Protein AF-A0A8I5TUM1-F1 (afdb_monomer_lite)

Secondary structure (DSSP, 8-state):
-EEEEE-TTS-EEEEE--TT-BHHHHHHHHHHHH---GGG---EETTEEPPTTSBGGGG-SSBTTTBSS-TTTSS-SPPEE-TTS-EE-TT--EE---TTHHHHHHHHHHTT--EEEEE--S-HHHHHHHHHHTT-GGGEEEEEESSS-HHHHHHHHHHHH---GGG-EEEES-HHHHHHHHTTT-EEEE-SS---HHHHHHHHHHHHHHHT--

Structure (mmCIF, N/CA/C/O backbone):
data_AF-A0A8I5TUM1-F1
#
_entry.id   AF-A0A8I5TUM1-F1
#
loop_
_atom_site.group_PDB
_atom_site.id
_atom_site.type_symbol
_atom_site.label_atom_id
_atom_site.label_alt_id
_atom_site.label_comp_id
_atom_site.label_asym_id
_atom_site.label_entity_id
_atom_site.label_seq_id
_atom_site.pdbx_PDB_ins_code
_atom_site.Cartn_x
_atom_site.Cartn_y
_atom_site.Cartn_z
_atom_site.occupancy
_atom_site.B_iso_or_equiv
_atom_site.auth_seq_id
_atom_site.auth_comp_id
_atom_site.auth_asym_id
_atom_site.auth_atom_id
_atom_site.pdbx_PDB_model_num
ATOM 1 N N . MET A 1 1 ? 19.422 -0.655 0.098 1.00 63.47 1 MET A N 1
ATOM 2 C CA . MET A 1 1 ? 18.724 -1.416 -0.960 1.00 63.47 1 MET A CA 1
ATOM 3 C C . MET A 1 1 ? 19.260 -0.985 -2.310 1.00 63.47 1 MET A C 1
ATOM 5 O O . MET A 1 1 ? 19.381 0.206 -2.560 1.00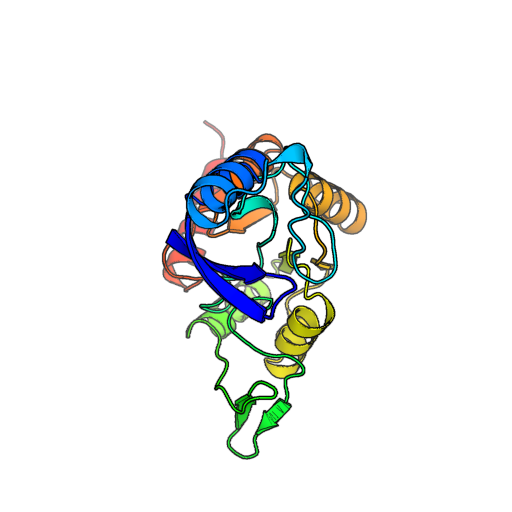 63.47 1 MET A O 1
ATOM 9 N N . LEU A 1 2 ? 19.562 -1.940 -3.186 1.00 68.19 2 LEU A N 1
ATOM 10 C CA . LEU A 1 2 ? 20.055 -1.642 -4.529 1.00 68.19 2 LEU A CA 1
ATOM 11 C C . LEU A 1 2 ? 18.889 -1.304 -5.463 1.00 68.19 2 LEU A C 1
ATOM 13 O O . LEU A 1 2 ? 17.929 -2.068 -5.558 1.00 68.19 2 LEU A O 1
ATOM 17 N N . ILE A 1 3 ? 18.987 -0.173 -6.158 1.00 79.62 3 ILE A N 1
ATOM 18 C CA . ILE A 1 3 ? 18.082 0.205 -7.248 1.00 79.62 3 ILE A CA 1
ATOM 19 C C . ILE A 1 3 ? 18.859 0.430 -8.537 1.00 79.62 3 ILE A C 1
ATOM 21 O O . ILE A 1 3 ? 20.035 0.796 -8.515 1.00 79.62 3 ILE A O 1
ATOM 25 N N . LYS A 1 4 ? 18.172 0.256 -9.666 1.00 85.50 4 LYS A N 1
ATOM 26 C CA . LYS A 1 4 ? 18.703 0.573 -10.990 1.00 85.50 4 LYS A CA 1
ATOM 27 C C . LYS A 1 4 ? 18.232 1.947 -11.442 1.00 85.50 4 LYS A C 1
ATOM 29 O O . LYS A 1 4 ? 17.036 2.231 -11.431 1.00 85.50 4 LYS A O 1
ATOM 34 N N . VAL A 1 5 ? 19.168 2.770 -11.897 1.00 90.12 5 VAL A N 1
ATOM 35 C CA . VAL A 1 5 ? 18.900 4.042 -12.569 1.00 90.12 5 VAL A CA 1
ATOM 36 C C . VAL A 1 5 ? 19.315 3.897 -14.026 1.00 90.12 5 VAL A C 1
ATOM 38 O O . VAL A 1 5 ? 20.444 3.510 -14.321 1.00 90.12 5 VAL A O 1
ATOM 41 N N . LYS A 1 6 ? 18.395 4.194 -14.945 1.00 90.25 6 LYS A N 1
ATOM 42 C CA . LYS A 1 6 ? 18.666 4.194 -16.384 1.00 90.25 6 LYS A CA 1
ATOM 43 C C . LYS A 1 6 ? 18.898 5.620 -16.863 1.00 90.25 6 LYS A C 1
ATOM 45 O O . LYS A 1 6 ? 18.042 6.484 -16.681 1.00 90.25 6 LYS A O 1
ATOM 50 N N . THR A 1 7 ? 20.046 5.865 -17.479 1.00 90.50 7 THR A N 1
ATOM 51 C CA . THR A 1 7 ? 20.391 7.173 -18.041 1.00 90.50 7 THR A CA 1
ATOM 52 C C . THR A 1 7 ? 19.711 7.386 -19.397 1.00 90.50 7 THR A C 1
ATOM 54 O O . THR A 1 7 ? 19.223 6.447 -20.033 1.00 90.50 7 THR A O 1
ATOM 57 N N . LEU A 1 8 ? 19.724 8.629 -19.894 1.00 87.56 8 LEU A N 1
ATOM 58 C CA . LEU A 1 8 ? 19.188 8.967 -21.221 1.00 87.56 8 LEU A CA 1
ATOM 59 C C . LEU A 1 8 ? 19.945 8.288 -22.374 1.00 87.56 8 LEU A C 1
ATOM 61 O O . LEU A 1 8 ? 19.382 8.112 -23.450 1.00 87.56 8 LEU A O 1
ATOM 65 N N . THR A 1 9 ? 21.196 7.874 -22.154 1.00 89.50 9 THR A N 1
ATOM 66 C CA . THR A 1 9 ? 21.986 7.109 -23.133 1.00 89.50 9 THR A CA 1
ATOM 67 C C . THR A 1 9 ? 21.656 5.615 -23.117 1.00 89.50 9 THR A C 1
ATOM 69 O O . THR A 1 9 ? 22.194 4.857 -23.919 1.00 89.50 9 THR A O 1
ATOM 72 N N . GLY A 1 10 ? 20.767 5.178 -22.219 1.00 87.81 10 GLY A N 1
ATOM 73 C CA . GLY A 1 10 ? 20.349 3.786 -22.076 1.00 87.81 10 GLY A CA 1
ATOM 74 C C . GLY A 1 10 ? 21.238 2.943 -21.160 1.00 87.81 10 GLY A C 1
ATOM 75 O O . GLY A 1 10 ? 20.939 1.763 -20.986 1.00 87.81 10 GLY A O 1
ATOM 76 N N . LYS A 1 11 ? 22.280 3.525 -20.552 1.00 92.31 11 LYS A N 1
ATOM 77 C CA . LYS A 1 11 ? 23.137 2.858 -19.560 1.00 92.31 11 LYS A CA 1
ATOM 78 C C . LYS A 1 11 ? 22.353 2.626 -18.264 1.00 92.31 11 LYS A C 1
ATOM 80 O O . LYS A 1 11 ? 21.687 3.538 -17.781 1.00 92.31 11 LYS A O 1
ATOM 85 N N . GLU A 1 12 ? 22.453 1.429 -17.693 1.00 92.06 12 GLU A N 1
ATOM 86 C CA . GLU A 1 12 ? 21.941 1.129 -16.351 1.00 92.06 12 GLU A CA 1
ATOM 87 C C . GLU A 1 12 ? 23.078 1.213 -15.331 1.00 92.06 12 GLU A C 1
ATOM 89 O O . GLU A 1 12 ? 24.150 0.643 -15.539 1.00 92.06 12 GLU A O 1
ATOM 94 N N . ILE A 1 13 ? 22.836 1.909 -14.222 1.00 93.38 13 ILE A N 1
ATOM 95 C CA . ILE A 1 13 ? 23.719 1.927 -13.056 1.00 93.38 13 ILE A CA 1
ATOM 96 C C . ILE A 1 13 ? 22.967 1.429 -11.833 1.00 93.38 13 ILE A C 1
ATOM 98 O O . ILE A 1 13 ? 21.786 1.721 -11.654 1.00 93.38 13 ILE A O 1
ATOM 102 N N . GLU A 1 14 ? 23.662 0.701 -10.971 1.00 91.69 14 GLU A N 1
ATOM 103 C CA . GLU A 1 14 ? 23.126 0.296 -9.675 1.00 91.69 14 GLU A CA 1
ATOM 104 C C . GLU A 1 14 ? 23.595 1.264 -8.600 1.00 91.69 14 GLU A C 1
ATOM 106 O O . GLU A 1 14 ? 24.789 1.545 -8.505 1.00 91.69 14 GLU A O 1
ATOM 111 N N . ILE A 1 15 ? 22.679 1.764 -7.780 1.00 90.81 15 ILE A N 1
ATOM 112 C CA . ILE A 1 15 ? 22.995 2.575 -6.603 1.00 90.81 15 ILE A CA 1
ATOM 113 C C . ILE A 1 15 ? 22.363 1.925 -5.380 1.00 90.81 15 ILE A C 1
ATOM 115 O O . ILE A 1 15 ? 21.217 1.481 -5.418 1.00 90.81 15 ILE A O 1
ATOM 119 N N . ASP A 1 16 ? 23.129 1.840 -4.301 1.00 82.94 16 ASP A N 1
ATOM 120 C CA . ASP A 1 16 ? 22.589 1.441 -3.008 1.00 82.94 16 ASP A CA 1
ATOM 121 C C . ASP A 1 16 ? 21.977 2.673 -2.352 1.00 82.94 16 ASP A C 1
ATOM 123 O O . ASP A 1 16 ? 22.623 3.712 -2.323 1.00 82.94 16 ASP A O 1
ATOM 127 N N . ILE A 1 17 ? 20.743 2.588 -1.876 1.00 82.88 17 ILE A N 1
ATOM 128 C CA . ILE A 1 17 ? 20.018 3.684 -1.228 1.00 82.88 17 ILE A CA 1
ATOM 129 C C . ILE A 1 17 ? 19.303 3.177 0.017 1.00 82.88 17 ILE A C 1
ATOM 131 O O . ILE A 1 17 ? 18.946 2.002 0.105 1.00 82.88 17 ILE A O 1
ATOM 135 N N . GLU A 1 18 ? 19.012 4.056 0.962 1.00 75.12 18 GLU A N 1
ATOM 136 C CA . GLU A 1 18 ? 18.057 3.749 2.026 1.00 75.12 18 GLU A CA 1
ATOM 137 C C . GLU A 1 18 ? 16.645 4.224 1.640 1.00 75.12 18 GLU A C 1
ATOM 139 O O . GLU A 1 18 ? 16.507 5.251 0.977 1.00 75.12 18 GLU A O 1
ATOM 144 N N . PRO A 1 19 ? 15.562 3.542 2.058 1.00 66.69 19 PRO A N 1
ATOM 145 C CA . PRO A 1 19 ? 14.192 4.035 1.850 1.00 66.69 19 PRO A CA 1
ATOM 146 C C . PRO A 1 19 ? 13.961 5.454 2.413 1.00 66.69 19 PRO A C 1
ATOM 148 O O . PRO A 1 19 ? 13.140 6.228 1.907 1.00 66.69 19 PRO A O 1
ATOM 151 N N . THR A 1 20 ? 14.719 5.811 3.449 1.00 72.31 20 THR A N 1
ATOM 152 C CA . THR A 1 20 ? 14.753 7.124 4.101 1.00 72.31 20 THR A CA 1
ATOM 153 C C . THR A 1 20 ? 15.596 8.163 3.368 1.00 72.31 20 THR A C 1
ATOM 155 O O . THR A 1 20 ? 15.467 9.347 3.685 1.00 72.31 20 THR A O 1
ATOM 158 N N . ASP A 1 21 ? 16.418 7.772 2.387 1.00 83.25 21 ASP A N 1
ATOM 159 C CA . ASP A 1 21 ? 17.210 8.719 1.604 1.00 83.25 21 ASP A CA 1
ATOM 160 C C . ASP A 1 21 ? 16.276 9.651 0.834 1.00 83.25 21 ASP A C 1
ATOM 162 O O . ASP A 1 21 ? 15.370 9.209 0.119 1.00 83.25 21 ASP A O 1
ATOM 166 N N . LYS A 1 22 ? 16.511 10.958 0.972 1.00 89.00 22 LYS A N 1
ATOM 167 C CA . LYS A 1 22 ? 15.886 11.975 0.125 1.00 89.00 22 LYS A CA 1
ATOM 168 C C . LYS A 1 22 ? 16.304 11.787 -1.328 1.00 89.00 22 LYS A C 1
ATOM 170 O O . LYS A 1 22 ? 17.402 11.319 -1.607 1.00 89.00 22 LYS A O 1
ATOM 175 N N . VAL A 1 23 ? 15.472 12.225 -2.263 1.00 90.88 23 VAL A N 1
ATOM 176 C CA . VAL A 1 23 ? 15.808 12.213 -3.692 1.00 90.88 23 VAL A CA 1
ATOM 177 C C . VAL A 1 23 ? 17.063 13.041 -3.967 1.00 90.88 23 VAL A C 1
ATOM 179 O O . VAL A 1 23 ? 17.867 12.638 -4.800 1.00 90.88 23 VAL A O 1
ATOM 182 N N . GLU A 1 24 ? 17.295 14.120 -3.216 1.00 94.56 24 GLU A N 1
ATOM 183 C CA . GLU A 1 24 ? 18.569 14.851 -3.231 1.00 94.56 24 GLU A CA 1
ATOM 184 C C . GLU A 1 24 ? 19.773 13.934 -2.943 1.00 94.56 24 GLU A C 1
ATOM 186 O O . GLU A 1 24 ? 20.718 13.884 -3.725 1.00 94.56 24 GLU A O 1
ATOM 191 N N . ARG A 1 25 ? 19.687 13.101 -1.899 1.00 91.81 25 ARG A N 1
ATOM 192 C CA . ARG A 1 25 ? 20.722 12.117 -1.550 1.00 91.81 25 ARG A CA 1
ATOM 193 C C . ARG A 1 25 ? 20.885 11.034 -2.620 1.00 91.81 25 ARG A C 1
ATOM 195 O O . ARG A 1 25 ? 21.994 10.578 -2.882 1.00 91.81 25 ARG A O 1
ATOM 202 N N . ILE A 1 26 ? 19.794 10.625 -3.269 1.00 92.50 26 ILE A N 1
ATOM 203 C CA . ILE A 1 26 ? 19.846 9.689 -4.404 1.00 92.50 26 ILE A CA 1
ATOM 204 C C . ILE A 1 26 ? 20.598 10.327 -5.579 1.00 92.50 26 ILE A C 1
ATOM 206 O O . ILE A 1 26 ? 21.417 9.659 -6.206 1.00 92.50 26 ILE A O 1
ATOM 210 N N . LYS A 1 27 ? 20.369 11.617 -5.858 1.00 95.62 27 LYS A N 1
ATOM 211 C CA . LYS A 1 27 ? 21.092 12.356 -6.899 1.00 95.62 27 LYS A CA 1
ATOM 212 C C . LYS A 1 27 ? 22.588 12.456 -6.599 1.00 95.62 27 LYS A C 1
ATOM 214 O O . LYS A 1 27 ? 23.384 12.246 -7.506 1.00 95.62 27 LYS A O 1
ATOM 219 N N . GLU A 1 28 ? 22.989 12.693 -5.353 1.00 95.69 28 GLU A N 1
ATOM 220 C CA . GLU A 1 28 ? 24.411 12.655 -4.955 1.00 95.69 28 GLU A CA 1
ATOM 221 C C . GLU A 1 28 ? 25.052 11.293 -5.278 1.00 95.69 28 GLU A C 1
ATOM 223 O O . GLU A 1 28 ? 26.105 11.223 -5.904 1.00 95.69 28 GLU A O 1
ATOM 228 N N . ARG A 1 29 ? 24.372 10.181 -4.969 1.00 93.19 29 ARG A N 1
ATOM 229 C CA . ARG A 1 29 ? 24.871 8.833 -5.307 1.00 93.19 29 ARG A CA 1
ATOM 230 C C . ARG A 1 29 ? 24.940 8.574 -6.817 1.00 93.19 29 ARG A C 1
ATOM 232 O O . ARG A 1 29 ? 25.763 7.784 -7.276 1.00 93.19 29 ARG A O 1
ATOM 239 N N . VAL A 1 30 ? 24.065 9.202 -7.602 1.00 93.94 30 VAL A N 1
ATOM 240 C CA . VAL A 1 30 ? 24.138 9.164 -9.072 1.00 93.94 30 VAL A CA 1
ATOM 241 C C . VAL A 1 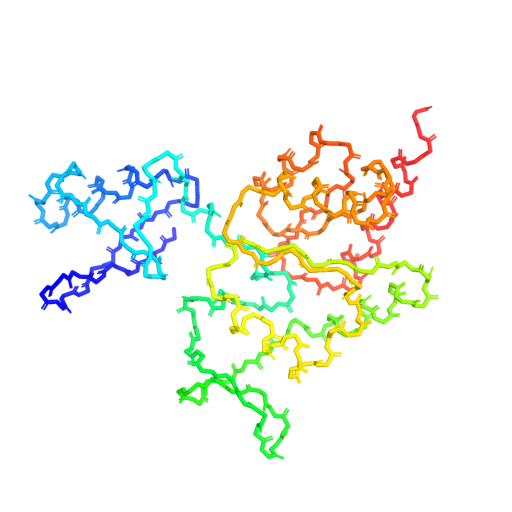30 ? 25.306 10.015 -9.581 1.00 93.94 30 VAL A C 1
ATOM 243 O O . VAL A 1 30 ? 25.987 9.591 -10.514 1.00 93.94 30 VAL A O 1
ATOM 246 N N . GLU A 1 31 ? 25.586 11.166 -8.962 1.00 95.88 31 GLU A N 1
ATOM 247 C CA . GLU A 1 31 ? 26.745 12.010 -9.288 1.00 95.88 31 GLU A CA 1
ATOM 248 C C . GLU A 1 31 ? 28.053 11.241 -9.093 1.00 95.88 31 GLU A C 1
ATOM 250 O O . GLU A 1 31 ? 28.890 11.241 -9.991 1.00 95.88 31 GLU A O 1
ATOM 255 N N . GLU A 1 32 ? 28.203 10.507 -7.988 1.00 93.62 32 GLU A N 1
ATOM 256 C CA . GLU A 1 32 ? 29.388 9.676 -7.727 1.00 93.62 32 GLU A CA 1
ATOM 257 C C . GLU A 1 32 ? 29.677 8.663 -8.853 1.00 93.62 32 GLU A C 1
ATOM 259 O O . GLU A 1 32 ? 30.827 8.273 -9.058 1.00 93.62 32 GLU A O 1
ATOM 264 N N . LYS A 1 33 ? 28.648 8.236 -9.599 1.00 92.44 33 LYS A N 1
ATOM 265 C CA . LYS A 1 33 ? 28.774 7.248 -10.684 1.00 92.44 33 LYS A CA 1
ATOM 266 C C . LYS A 1 33 ? 28.847 7.850 -12.083 1.00 92.44 33 LYS A C 1
ATOM 268 O O . LYS A 1 33 ? 29.523 7.285 -12.941 1.00 92.44 33 LYS A O 1
ATOM 273 N N . GLU A 1 34 ? 28.142 8.951 -12.327 1.00 94.38 34 GLU A N 1
ATOM 274 C CA . GLU A 1 34 ? 27.990 9.541 -13.665 1.00 94.38 34 GLU A CA 1
ATOM 275 C C . GLU A 1 34 ? 28.678 10.905 -13.819 1.00 94.38 34 GLU A C 1
ATOM 277 O O . GLU A 1 34 ? 28.829 11.383 -14.940 1.00 94.38 34 GLU A O 1
ATOM 282 N N . GLY A 1 35 ? 29.101 11.541 -12.723 1.00 93.06 35 GLY A N 1
ATOM 283 C CA . GLY A 1 35 ? 29.763 12.849 -12.718 1.00 93.06 35 GLY A CA 1
ATOM 284 C C . GLY A 1 35 ? 28.847 14.037 -13.035 1.00 93.06 35 GLY A C 1
ATOM 285 O O . GLY A 1 35 ? 29.338 15.118 -13.351 1.00 93.06 35 GLY A O 1
ATOM 286 N N . ILE A 1 36 ? 27.523 13.848 -12.996 1.00 93.94 36 ILE A N 1
ATOM 287 C CA . ILE A 1 36 ? 26.537 14.900 -13.280 1.00 93.94 36 ILE A CA 1
ATOM 288 C C . ILE A 1 36 ? 26.105 15.548 -11.956 1.00 93.94 36 ILE A C 1
ATOM 290 O O . ILE A 1 36 ? 25.552 14.832 -11.123 1.00 93.94 36 ILE A O 1
ATOM 294 N N . PRO A 1 37 ? 26.256 16.870 -11.760 1.00 95.81 37 PRO A N 1
ATOM 295 C CA . PRO A 1 37 ? 25.855 17.534 -10.517 1.00 95.81 37 PRO A CA 1
ATOM 296 C C . PRO A 1 37 ? 24.361 17.345 -10.178 1.00 95.81 37 PRO A C 1
ATOM 298 O O . PRO A 1 37 ? 23.530 17.448 -11.089 1.00 95.81 37 PRO A O 1
ATOM 301 N N . PRO A 1 38 ? 23.961 17.144 -8.904 1.00 95.06 38 PRO A N 1
ATOM 302 C CA . PRO A 1 38 ? 22.579 16.870 -8.492 1.00 95.06 38 PRO A CA 1
ATOM 303 C C . PRO A 1 38 ? 21.544 17.875 -9.007 1.00 95.06 38 PRO A C 1
ATOM 305 O O . PRO A 1 38 ? 20.423 17.504 -9.363 1.00 95.06 38 PRO A O 1
ATOM 308 N N . GLN A 1 39 ? 21.923 19.150 -9.107 1.00 94.12 39 GLN A N 1
ATOM 309 C CA . GLN A 1 39 ? 21.050 20.224 -9.590 1.00 94.12 39 GLN A CA 1
ATOM 310 C C . GLN A 1 39 ? 20.778 20.124 -11.100 1.00 94.12 39 GLN A C 1
ATOM 312 O O . GLN A 1 39 ? 19.766 20.631 -11.578 1.00 94.12 39 GLN A O 1
ATOM 317 N N . GLN A 1 40 ? 21.660 19.459 -11.850 1.00 94.06 40 GLN A N 1
ATOM 318 C CA . GLN A 1 40 ? 21.505 19.186 -13.283 1.00 94.06 40 GLN A CA 1
ATOM 319 C C . GLN A 1 40 ? 20.803 17.848 -13.549 1.00 94.06 40 GLN A C 1
ATOM 321 O O . GLN A 1 40 ? 20.397 17.569 -14.678 1.00 94.06 40 GLN A O 1
ATOM 326 N N . GLN A 1 41 ? 20.635 17.012 -12.523 1.00 93.94 41 GLN A N 1
ATOM 327 C CA . GLN A 1 41 ? 19.968 15.726 -12.653 1.00 93.94 41 GLN A CA 1
ATOM 328 C C . GLN A 1 41 ? 18.447 15.860 -12.577 1.00 93.94 41 GLN A C 1
ATOM 330 O O . GLN A 1 41 ? 17.879 16.509 -11.692 1.00 93.94 41 GLN A O 1
ATOM 335 N N . ARG A 1 42 ? 17.766 15.124 -13.458 1.00 92.94 42 ARG A N 1
ATOM 336 C CA . ARG A 1 42 ? 16.314 14.951 -13.432 1.00 92.94 42 ARG A CA 1
ATOM 337 C C . ARG A 1 42 ? 15.977 13.478 -13.252 1.00 92.94 42 ARG A C 1
ATOM 339 O O . ARG A 1 42 ? 15.845 12.748 -14.229 1.00 92.94 42 ARG A O 1
ATOM 346 N N . LEU A 1 43 ? 15.828 13.047 -12.000 1.00 91.50 43 LEU A N 1
ATOM 347 C CA . LEU A 1 43 ? 15.339 11.702 -11.712 1.00 91.50 43 LEU A CA 1
ATOM 348 C C . LEU A 1 43 ? 13.848 11.632 -12.044 1.00 91.50 43 LEU A C 1
ATOM 350 O O . LEU A 1 43 ? 13.051 12.441 -11.561 1.00 91.50 43 LEU A O 1
ATOM 354 N N . ILE A 1 44 ? 13.491 10.693 -12.915 1.00 85.19 44 ILE A N 1
ATOM 355 C CA . ILE A 1 44 ? 12.118 10.449 -13.347 1.00 85.19 44 ILE A CA 1
ATOM 356 C C . ILE A 1 44 ? 11.723 9.071 -12.845 1.00 85.19 44 ILE A C 1
ATOM 358 O O . ILE A 1 44 ? 12.397 8.083 -13.126 1.00 85.19 44 ILE A O 1
ATOM 362 N N . TYR A 1 45 ? 10.605 9.020 -12.136 1.00 78.88 45 TYR A N 1
ATOM 363 C CA . TYR A 1 45 ? 9.997 7.791 -11.666 1.00 78.88 45 TYR A CA 1
ATOM 364 C C . TYR A 1 45 ? 8.552 7.741 -12.147 1.00 78.88 45 TYR A C 1
ATOM 366 O O . TYR A 1 45 ? 7.795 8.696 -11.948 1.00 78.88 45 TYR A O 1
ATOM 374 N N . SER A 1 46 ? 8.200 6.665 -12.855 1.00 69.69 46 SER A N 1
ATOM 375 C CA . SER A 1 46 ? 6.877 6.464 -13.467 1.00 69.69 46 SER A CA 1
ATOM 376 C C . SER A 1 46 ? 6.371 7.689 -14.235 1.00 69.69 46 SER A C 1
ATOM 378 O O . SER A 1 46 ? 5.280 8.211 -14.005 1.00 69.69 46 SER A O 1
ATOM 380 N N . GLY A 1 47 ? 7.232 8.217 -15.109 1.00 70.62 47 GLY A N 1
ATOM 381 C CA . GLY A 1 47 ? 6.917 9.357 -15.973 1.00 70.62 47 GLY A CA 1
ATOM 382 C C . GLY A 1 47 ? 6.840 10.719 -15.272 1.00 70.62 47 GLY A C 1
ATOM 383 O O . GLY A 1 47 ? 6.594 11.721 -15.940 1.00 70.62 47 GLY A O 1
ATOM 384 N N . LYS A 1 48 ? 7.077 10.804 -13.955 1.00 72.25 48 LYS A N 1
ATOM 385 C CA . LYS A 1 48 ? 7.088 12.069 -13.204 1.00 72.25 48 LYS A CA 1
ATOM 386 C C . LYS A 1 48 ? 8.464 12.366 -12.631 1.00 72.25 48 LYS A C 1
ATOM 388 O O . LYS A 1 48 ? 9.147 11.484 -12.120 1.00 72.25 48 LYS A O 1
ATOM 393 N N . GLN A 1 49 ? 8.855 13.637 -12.685 1.00 84.75 49 GLN A N 1
ATOM 394 C CA . GLN A 1 49 ? 10.058 14.094 -12.002 1.00 84.75 49 GLN A CA 1
ATOM 395 C C . GLN A 1 49 ? 9.891 13.917 -10.490 1.00 84.75 49 GLN A C 1
ATOM 397 O O . GLN A 1 49 ? 8.884 14.326 -9.907 1.00 84.75 49 GLN A O 1
ATOM 402 N N . MET A 1 50 ? 10.899 13.317 -9.872 1.00 85.38 50 MET A N 1
ATOM 403 C CA . MET A 1 50 ? 10.975 13.128 -8.433 1.00 85.38 50 MET A CA 1
ATOM 404 C C . MET A 1 50 ? 11.296 14.459 -7.732 1.00 85.38 50 MET A C 1
ATOM 406 O O . MET A 1 50 ? 12.057 15.272 -8.255 1.00 85.38 50 MET A O 1
ATOM 410 N N . ASN A 1 51 ? 10.695 14.694 -6.563 1.00 85.31 51 ASN A N 1
ATOM 411 C CA . ASN A 1 51 ? 10.931 15.889 -5.742 1.00 85.31 51 ASN A CA 1
ATOM 412 C C . ASN A 1 51 ? 12.075 15.631 -4.751 1.00 85.31 51 ASN A C 1
ATOM 414 O O . ASN A 1 51 ? 12.022 14.634 -4.033 1.00 85.31 51 ASN A O 1
ATOM 418 N N . ASP A 1 52 ? 13.038 16.551 -4.697 1.00 89.56 52 ASP A N 1
ATOM 419 C CA . ASP A 1 52 ? 14.270 16.478 -3.899 1.00 89.56 52 ASP A CA 1
ATOM 420 C C . ASP A 1 52 ? 14.027 16.348 -2.385 1.00 89.56 52 ASP A C 1
ATOM 422 O O . ASP A 1 52 ? 14.803 15.692 -1.693 1.00 89.56 52 ASP A O 1
ATOM 426 N N . GLU A 1 53 ? 12.910 16.874 -1.877 1.00 85.50 53 GLU A N 1
ATOM 427 C CA . GLU A 1 53 ? 12.530 16.798 -0.461 1.00 85.50 53 GLU A CA 1
ATOM 428 C C . GLU A 1 53 ? 11.844 15.478 -0.079 1.00 85.50 53 GLU A C 1
ATOM 430 O O . GLU A 1 53 ? 11.761 15.144 1.108 1.00 85.50 53 GLU A O 1
ATOM 435 N N . LYS A 1 54 ? 11.342 14.726 -1.067 1.00 77.44 54 LYS A N 1
ATOM 436 C CA . LYS A 1 54 ? 10.728 13.409 -0.850 1.00 77.44 54 LYS A CA 1
ATOM 437 C C . LYS A 1 54 ? 11.807 12.349 -0.679 1.00 77.44 54 LYS A C 1
ATOM 439 O O . LYS A 1 54 ? 12.900 12.487 -1.211 1.00 77.44 54 LYS A O 1
ATOM 444 N N . THR A 1 55 ? 11.501 11.274 0.033 1.00 78.25 55 THR A N 1
ATOM 445 C CA . THR A 1 55 ? 12.394 10.119 0.180 1.00 78.25 55 THR A CA 1
ATOM 446 C C . THR A 1 55 ? 12.107 9.037 -0.854 1.00 78.25 55 THR A C 1
ATOM 448 O O . THR A 1 55 ? 11.072 9.059 -1.518 1.00 78.25 55 THR A O 1
ATOM 451 N N . ALA A 1 56 ? 12.997 8.058 -0.999 1.00 71.06 56 ALA A N 1
ATOM 452 C CA . ALA A 1 56 ? 12.753 6.888 -1.844 1.00 71.06 56 ALA A CA 1
ATOM 453 C C . ALA A 1 56 ? 11.445 6.159 -1.471 1.00 71.06 56 ALA A C 1
ATOM 455 O O . ALA A 1 56 ? 10.668 5.779 -2.347 1.00 71.06 56 ALA A O 1
ATOM 456 N N . ALA A 1 57 ? 11.163 6.042 -0.170 1.00 63.03 57 ALA A N 1
ATOM 457 C CA . ALA A 1 57 ? 9.928 5.462 0.361 1.00 63.03 57 ALA A CA 1
ATOM 458 C C . ALA A 1 57 ? 8.668 6.284 0.040 1.00 63.03 57 ALA A C 1
ATOM 460 O O . ALA A 1 57 ? 7.560 5.751 0.014 1.00 63.03 57 ALA A O 1
ATOM 461 N N . ASP A 1 58 ? 8.799 7.583 -0.261 1.00 64.38 58 ASP A N 1
ATOM 462 C CA . ASP A 1 58 ? 7.651 8.460 -0.506 1.00 64.38 58 ASP A CA 1
ATOM 463 C C . ASP A 1 58 ? 6.867 8.137 -1.798 1.00 64.38 58 ASP A C 1
ATOM 465 O O . ASP A 1 58 ? 5.879 8.818 -2.115 1.00 64.38 58 ASP A O 1
ATOM 469 N N . TYR A 1 59 ? 7.263 7.093 -2.522 1.00 65.12 59 TYR A N 1
ATOM 470 C CA . TYR A 1 59 ? 6.681 6.689 -3.792 1.00 65.12 59 TYR A CA 1
ATOM 471 C C . TYR A 1 59 ? 5.815 5.401 -3.743 1.00 65.12 59 TYR A C 1
ATOM 473 O O . TYR A 1 59 ? 5.309 5.044 -4.801 1.00 65.12 59 TYR A O 1
ATOM 481 N N . LYS A 1 60 ? 5.587 4.697 -2.601 1.00 59.38 60 LYS A N 1
ATOM 482 C CA . LYS A 1 60 ? 4.972 3.324 -2.618 1.00 59.38 60 LYS A CA 1
ATOM 483 C C . LYS A 1 60 ? 4.171 2.921 -1.363 1.00 59.38 60 LYS A C 1
ATOM 485 O O . LYS A 1 60 ? 4.704 3.132 -0.285 1.00 59.38 60 LYS A O 1
ATOM 490 N N . ILE A 1 61 ? 2.939 2.351 -1.477 1.00 53.03 61 ILE A N 1
ATOM 491 C CA . ILE A 1 61 ? 2.176 1.795 -0.306 1.00 53.03 61 ILE A CA 1
ATOM 492 C C . ILE A 1 61 ? 1.293 0.527 -0.507 1.00 53.03 61 ILE A C 1
ATOM 494 O O . ILE A 1 61 ? 1.067 -0.195 0.452 1.00 53.03 61 ILE A O 1
ATOM 498 N N . LEU A 1 62 ? 0.755 0.156 -1.673 1.00 54.12 62 LEU A N 1
ATOM 499 C CA . LEU A 1 62 ? 0.034 -1.154 -1.720 1.00 54.12 62 LEU A CA 1
ATOM 500 C C . LEU A 1 62 ? 0.964 -2.366 -1.630 1.00 54.12 62 LEU A C 1
ATOM 502 O O . LEU A 1 62 ? 0.578 -3.477 -1.256 1.00 54.12 62 LEU A O 1
ATOM 506 N N . ASP A 1 63 ? 2.185 -2.112 -2.033 1.00 74.81 63 ASP A N 1
ATOM 507 C CA . ASP A 1 63 ? 3.224 -3.075 -2.256 1.00 74.81 63 ASP A CA 1
ATOM 508 C C . ASP A 1 63 ? 3.770 -3.595 -0.939 1.00 74.81 63 ASP A C 1
ATOM 510 O O . ASP A 1 63 ? 3.873 -2.839 0.010 1.00 74.81 63 ASP A O 1
ATOM 514 N N . TYR A 1 64 ? 4.093 -4.883 -0.882 1.00 84.81 64 TYR A N 1
ATOM 515 C CA . TYR A 1 64 ? 4.529 -5.597 0.324 1.00 84.81 64 TYR A CA 1
ATOM 516 C C . TYR A 1 64 ? 3.496 -5.730 1.449 1.00 84.81 64 TYR A C 1
ATOM 518 O O . TYR A 1 64 ? 3.749 -6.474 2.397 1.00 84.81 64 TYR A O 1
ATOM 526 N N . THR A 1 65 ? 2.287 -5.189 1.279 1.00 88.69 65 THR A N 1
ATOM 527 C CA . THR A 1 65 ? 1.145 -5.433 2.171 1.00 88.69 65 THR A CA 1
ATOM 528 C C . THR A 1 65 ? 0.218 -6.541 1.647 1.00 88.69 65 THR A C 1
ATOM 530 O O . THR A 1 65 ? 0.031 -7.555 2.323 1.00 88.69 65 THR A O 1
ATOM 533 N N . LEU A 1 66 ? -0.352 -6.391 0.440 1.00 93.44 66 LEU A N 1
ATOM 534 C CA . LEU A 1 66 ? -1.261 -7.395 -0.160 1.00 93.44 66 LEU A CA 1
ATOM 535 C C . LEU A 1 66 ? -0.549 -8.367 -1.107 1.00 93.44 66 LEU A C 1
ATOM 537 O O . LEU A 1 66 ? -0.960 -9.517 -1.258 1.00 93.44 66 LEU A O 1
ATOM 541 N N . TRP A 1 67 ? 0.537 -7.919 -1.723 1.00 94.81 67 TRP A N 1
ATOM 542 C CA . TRP A 1 67 ? 1.353 -8.699 -2.643 1.00 94.81 67 TRP A CA 1
ATOM 543 C C . TRP A 1 67 ? 2.846 -8.443 -2.378 1.00 94.81 67 TRP A C 1
ATOM 545 O O . TRP A 1 67 ? 3.192 -7.374 -1.878 1.00 94.81 67 TRP A O 1
ATOM 555 N N . PRO A 1 68 ? 3.755 -9.386 -2.682 1.00 92.94 68 PRO A N 1
ATOM 556 C CA . PRO A 1 68 ? 5.155 -9.324 -2.250 1.00 92.94 68 PRO A CA 1
ATOM 557 C C . PRO A 1 68 ? 6.072 -8.562 -3.227 1.00 92.94 68 PRO A C 1
ATOM 559 O O . PRO A 1 68 ? 7.205 -8.976 -3.466 1.00 92.94 68 PRO A O 1
ATOM 562 N N . PHE A 1 69 ? 5.582 -7.494 -3.860 1.00 86.38 69 PHE A N 1
ATOM 563 C CA . PHE A 1 69 ? 6.344 -6.724 -4.847 1.00 86.38 69 PHE A CA 1
ATOM 564 C C . PHE A 1 69 ? 5.825 -5.290 -4.997 1.00 86.38 69 PHE A C 1
ATOM 566 O O . PHE A 1 69 ? 4.665 -5.007 -4.731 1.00 86.38 69 PHE A O 1
ATOM 573 N N . TRP A 1 70 ? 6.677 -4.395 -5.494 1.00 83.94 70 TRP A N 1
ATOM 574 C CA . TRP A 1 70 ? 6.263 -3.095 -6.040 1.00 83.94 70 TRP A CA 1
ATOM 575 C C . TRP A 1 70 ? 5.629 -3.192 -7.428 1.00 83.94 70 TRP A C 1
ATOM 577 O O . TRP A 1 70 ? 6.313 -3.592 -8.375 1.00 83.94 70 TRP A O 1
ATOM 587 N N . VAL A 1 71 ? 4.356 -2.800 -7.548 1.00 85.62 71 VAL A N 1
ATOM 588 C CA . VAL A 1 71 ? 3.574 -2.862 -8.799 1.00 85.62 71 VAL A CA 1
ATOM 589 C C . VAL A 1 71 ? 4.132 -1.975 -9.916 1.00 85.62 71 VAL A C 1
ATOM 591 O O . VAL A 1 71 ? 3.971 -2.285 -11.087 1.00 85.62 71 VAL A O 1
ATOM 594 N N . ASP A 1 72 ? 4.829 -0.899 -9.568 1.00 78.19 72 ASP A N 1
ATOM 595 C CA . ASP A 1 72 ? 5.424 0.053 -10.512 1.00 78.19 72 ASP A CA 1
ATOM 596 C C . ASP A 1 72 ? 6.909 -0.230 -10.816 1.00 78.19 72 ASP A C 1
ATOM 598 O O . ASP A 1 72 ? 7.556 0.542 -11.520 1.00 78.19 72 ASP A O 1
ATOM 602 N N . THR A 1 73 ? 7.477 -1.306 -10.253 1.00 73.25 73 THR A N 1
ATOM 603 C CA . THR A 1 73 ? 8.917 -1.602 -10.362 1.00 73.25 73 THR A CA 1
ATOM 604 C C . THR A 1 73 ? 9.211 -3.030 -10.815 1.00 73.25 73 THR A C 1
ATOM 606 O O . THR A 1 73 ? 10.051 -3.236 -11.686 1.00 73.25 73 THR A O 1
ATOM 609 N N . HIS A 1 74 ? 8.581 -4.031 -10.195 1.00 85.62 74 HIS A N 1
ATOM 610 C CA . HIS A 1 74 ? 8.978 -5.438 -10.352 1.00 85.62 74 HIS A CA 1
ATOM 611 C C . HIS A 1 74 ? 8.169 -6.205 -11.396 1.00 85.62 74 HIS A C 1
ATOM 613 O O . HIS A 1 74 ? 8.436 -7.384 -11.612 1.00 85.62 74 HIS A O 1
ATOM 619 N N . VAL A 1 75 ? 7.154 -5.567 -11.969 1.00 92.38 75 VAL A N 1
ATOM 620 C CA . VAL A 1 75 ? 6.214 -6.153 -12.925 1.00 92.38 75 VAL A CA 1
ATOM 621 C C . VAL A 1 75 ? 5.941 -5.144 -14.039 1.00 92.38 75 VAL A C 1
ATOM 623 O O . VAL A 1 75 ? 6.160 -3.945 -13.858 1.00 92.38 75 VAL A O 1
ATOM 626 N N . ASP A 1 76 ? 5.488 -5.624 -15.194 1.00 93.06 76 ASP A N 1
ATOM 627 C CA . ASP A 1 76 ? 5.229 -4.821 -16.397 1.00 93.06 76 ASP A CA 1
ATOM 628 C C . ASP A 1 76 ? 3.737 -4.895 -16.784 1.00 93.06 76 ASP A C 1
ATOM 630 O O . ASP A 1 76 ? 3.335 -5.810 -17.510 1.00 93.06 76 ASP A O 1
ATOM 634 N N . PRO A 1 77 ? 2.883 -3.980 -16.285 1.00 92.06 77 PRO A N 1
ATOM 635 C CA . PRO A 1 77 ? 1.472 -3.920 -16.667 1.00 92.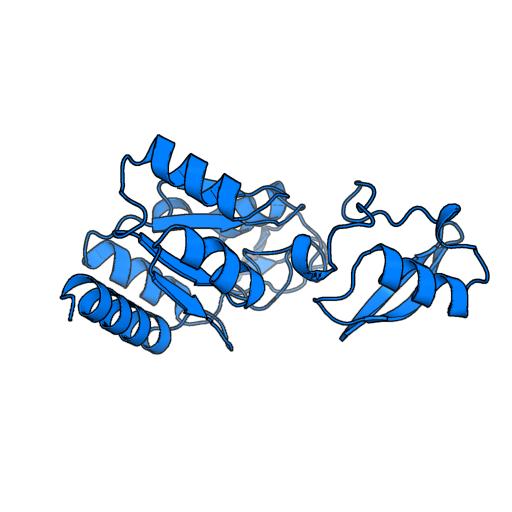06 77 PRO A CA 1
ATOM 636 C C . PRO A 1 77 ? 1.268 -3.752 -18.194 1.00 92.06 77 PRO A C 1
ATOM 638 O O . PRO A 1 77 ? 2.133 -3.213 -18.888 1.00 92.06 77 PRO A O 1
ATOM 641 N N . PRO A 1 78 ? 0.103 -4.130 -18.758 1.00 97.31 78 PRO A N 1
ATOM 642 C CA . PRO A 1 78 ? -1.080 -4.616 -18.065 1.00 97.31 78 PRO A CA 1
ATOM 643 C C . PRO A 1 78 ? -0.955 -6.085 -17.669 1.00 97.31 78 PRO A C 1
ATOM 645 O O . PRO A 1 78 ? -0.168 -6.855 -18.217 1.00 97.31 78 PRO A O 1
ATOM 648 N N . PHE A 1 79 ? -1.802 -6.468 -16.730 1.00 97.69 79 PHE A N 1
ATOM 649 C CA . PHE A 1 79 ? -1.967 -7.829 -16.262 1.00 97.69 79 PHE A CA 1
ATOM 650 C C . PHE A 1 79 ? -3.098 -8.537 -17.008 1.00 97.69 79 PHE A C 1
ATOM 652 O O . PHE A 1 79 ? -4.004 -7.912 -17.561 1.00 97.69 79 PHE A O 1
ATOM 659 N N . HIS A 1 80 ? -3.077 -9.861 -16.998 1.00 97.44 80 HIS A N 1
ATOM 660 C CA . HIS A 1 80 ? -4.179 -10.682 -17.483 1.00 97.44 80 HIS A CA 1
ATOM 661 C C . HIS A 1 80 ? -4.268 -11.977 -16.680 1.00 97.44 80 HIS A C 1
ATOM 663 O O . HIS A 1 80 ? -3.289 -12.424 -16.079 1.00 97.44 80 HIS A O 1
ATOM 669 N N . LYS A 1 81 ? -5.451 -12.594 -16.681 1.00 97.25 81 LYS A N 1
ATOM 670 C CA . LYS A 1 81 ? -5.638 -13.931 -16.122 1.00 97.25 81 LYS A CA 1
ATOM 671 C C . LYS A 1 81 ? -5.358 -14.965 -17.208 1.00 97.25 81 LYS A C 1
ATOM 673 O O . LYS A 1 81 ? -6.015 -14.965 -18.247 1.00 97.25 81 LYS A O 1
ATOM 678 N N . SER A 1 82 ? -4.360 -15.807 -16.977 1.00 96.44 82 SER A N 1
ATOM 679 C CA . SER A 1 82 ? -4.026 -16.938 -17.836 1.00 96.44 82 SER A CA 1
ATOM 680 C C . SER A 1 82 ? -5.075 -18.051 -17.715 1.00 96.44 82 SER A C 1
ATOM 682 O O . SER A 1 82 ? -5.876 -18.082 -16.778 1.00 96.44 82 SER A O 1
ATOM 684 N N . SER A 1 83 ? -5.090 -18.973 -18.679 1.00 94.81 83 SER A N 1
ATOM 685 C CA . SER A 1 83 ? -6.044 -20.094 -18.726 1.00 94.81 83 SER A CA 1
ATOM 686 C C . SER A 1 83 ? -5.899 -21.076 -17.558 1.00 94.81 83 SER A C 1
ATOM 688 O O . SER A 1 83 ? -6.869 -21.730 -17.186 1.00 94.81 83 SER A O 1
ATOM 690 N N . ASP A 1 84 ? -4.712 -21.147 -16.957 1.00 95.44 84 ASP A N 1
ATOM 691 C CA . ASP A 1 84 ? -4.408 -21.889 -15.726 1.00 95.44 84 ASP A CA 1
ATOM 692 C C . ASP A 1 84 ? -4.889 -21.168 -14.449 1.00 95.44 84 ASP A C 1
ATOM 694 O O . ASP A 1 84 ? -4.731 -21.679 -13.342 1.00 95.44 84 ASP A O 1
ATOM 698 N N . GLY A 1 85 ? -5.495 -19.987 -14.592 1.00 93.56 85 GLY A N 1
ATOM 699 C CA . GLY A 1 85 ? -6.006 -19.173 -13.498 1.00 93.56 85 GLY A CA 1
ATOM 700 C C . GLY A 1 85 ? -4.965 -18.271 -12.834 1.00 93.56 85 GLY A C 1
ATOM 701 O O . GLY A 1 85 ? -5.358 -17.487 -11.964 1.00 93.56 85 GLY A O 1
ATOM 702 N N . THR A 1 86 ? -3.687 -18.327 -13.232 1.00 96.75 86 THR A N 1
ATOM 703 C CA . THR A 1 86 ? -2.656 -17.422 -12.704 1.00 96.75 86 THR A CA 1
ATOM 704 C C . THR A 1 86 ? -2.828 -16.016 -13.272 1.00 96.75 86 THR A C 1
ATOM 706 O O . THR A 1 86 ? -3.348 -15.821 -14.373 1.00 96.75 86 THR A O 1
ATOM 709 N N . VAL A 1 87 ? -2.419 -15.004 -12.508 1.00 97.94 87 VAL A N 1
ATOM 710 C CA . VAL A 1 87 ? -2.333 -13.628 -13.007 1.00 97.94 87 VAL A CA 1
ATOM 711 C C . VAL A 1 87 ? -0.911 -13.405 -13.495 1.00 97.94 87 VAL A C 1
ATOM 713 O O . VAL A 1 87 ? 0.033 -13.697 -12.765 1.00 97.94 87 VAL A O 1
ATOM 716 N N . ARG A 1 88 ? -0.757 -12.896 -14.718 1.00 98.25 88 ARG A N 1
ATOM 717 C CA . ARG A 1 88 ? 0.547 -12.616 -15.327 1.00 98.25 88 ARG A CA 1
ATOM 718 C C . ARG A 1 88 ? 0.630 -11.187 -15.828 1.00 98.25 88 ARG A C 1
ATOM 720 O O . ARG A 1 88 ? -0.377 -10.623 -16.258 1.00 98.25 88 ARG A O 1
ATOM 727 N N . ASP A 1 89 ? 1.825 -10.616 -15.782 1.00 97.75 89 ASP A N 1
ATOM 728 C CA . ASP A 1 89 ? 2.127 -9.325 -16.403 1.00 97.75 89 ASP A CA 1
ATOM 729 C C . ASP A 1 89 ? 2.361 -9.455 -17.926 1.00 97.75 89 ASP A C 1
ATOM 731 O O . ASP A 1 89 ? 2.247 -10.546 -18.501 1.00 97.75 89 ASP A O 1
ATOM 735 N N . ARG A 1 90 ? 2.699 -8.350 -18.605 1.00 96.12 90 ARG A N 1
ATOM 736 C CA . ARG A 1 90 ? 2.975 -8.316 -20.054 1.00 96.12 90 ARG A CA 1
ATOM 737 C C . ARG A 1 90 ? 4.137 -9.226 -20.466 1.00 96.12 90 ARG A C 1
ATOM 739 O O . ARG A 1 90 ? 4.170 -9.691 -21.605 1.00 96.12 90 ARG A O 1
ATOM 746 N N . ARG A 1 91 ? 5.095 -9.474 -19.572 1.00 95.69 91 ARG A N 1
ATOM 747 C CA . ARG A 1 91 ? 6.279 -10.313 -19.819 1.00 95.69 91 ARG A CA 1
ATOM 748 C C . ARG A 1 91 ? 6.036 -11.784 -19.493 1.00 95.69 91 ARG A C 1
ATOM 750 O O . ARG A 1 91 ? 6.939 -12.596 -19.680 1.00 95.69 91 ARG A O 1
ATOM 757 N N . GLY A 1 92 ? 4.835 -12.132 -19.034 1.00 95.38 92 GLY A N 1
ATOM 758 C CA . GLY A 1 92 ? 4.493 -13.482 -18.606 1.00 95.38 92 GLY A CA 1
ATOM 759 C C . GLY A 1 92 ? 5.007 -13.820 -17.206 1.00 95.38 92 GLY A C 1
ATOM 760 O O . GLY A 1 92 ? 5.028 -14.995 -16.849 1.00 95.38 92 GLY A O 1
ATOM 761 N N . GLN A 1 93 ? 5.423 -12.827 -16.414 1.00 96.50 93 GLN A N 1
ATOM 762 C CA . GLN A 1 93 ? 5.804 -13.037 -15.022 1.00 96.50 93 GLN A CA 1
ATOM 763 C C . GLN A 1 93 ? 4.557 -13.314 -14.183 1.00 96.50 93 GLN A C 1
ATOM 765 O O . GLN A 1 93 ? 3.602 -12.537 -14.210 1.00 96.50 93 GLN A O 1
ATOM 770 N N . ASP A 1 94 ? 4.588 -14.401 -13.412 1.00 97.12 94 ASP A N 1
ATOM 771 C CA . ASP A 1 94 ? 3.520 -14.745 -12.477 1.00 97.12 94 ASP A CA 1
ATOM 772 C C . ASP A 1 94 ? 3.440 -13.723 -11.334 1.00 97.12 94 ASP A C 1
ATOM 774 O O . ASP A 1 94 ? 4.428 -13.394 -10.669 1.00 97.12 94 ASP A O 1
ATOM 778 N N . VAL A 1 95 ? 2.221 -13.265 -11.071 1.00 96.31 95 VAL A N 1
ATOM 779 C CA . VAL A 1 95 ? 1.873 -12.307 -10.029 1.00 96.31 95 VAL A CA 1
ATOM 780 C C . VAL A 1 95 ? 0.950 -12.988 -9.025 1.00 96.31 95 VAL A C 1
ATOM 782 O O . VAL A 1 95 ? -0.011 -13.664 -9.393 1.00 96.31 95 VAL A O 1
ATOM 785 N N . ARG A 1 96 ? 1.228 -12.810 -7.731 1.00 96.19 96 ARG A N 1
ATOM 786 C CA . ARG A 1 96 ? 0.471 -13.439 -6.639 1.00 96.19 96 ARG A CA 1
ATOM 787 C C . ARG A 1 96 ? 0.316 -12.515 -5.441 1.00 96.19 96 ARG A C 1
ATOM 789 O O . ARG A 1 96 ? 1.153 -11.647 -5.210 1.00 96.19 96 ARG A O 1
ATOM 796 N N . LEU A 1 97 ? -0.735 -12.750 -4.664 1.00 96.94 97 LEU A N 1
ATOM 797 C CA . LEU A 1 97 ? -0.918 -12.158 -3.340 1.00 96.94 97 LEU A CA 1
ATOM 798 C C . LEU A 1 97 ? -0.051 -12.876 -2.298 1.00 96.94 97 LEU A C 1
ATOM 800 O O . LEU A 1 97 ? 0.465 -13.970 -2.551 1.00 96.94 97 LEU A O 1
ATOM 804 N N . TYR A 1 98 ? 0.050 -12.303 -1.098 1.00 96.75 98 TYR A N 1
ATOM 805 C CA . TYR A 1 98 ? 0.392 -13.120 0.066 1.00 96.75 98 TYR A CA 1
ATOM 806 C C . TYR A 1 98 ? -0.695 -14.190 0.288 1.00 96.75 98 TYR A C 1
ATOM 808 O O . TYR A 1 98 ? -1.877 -13.883 0.106 1.00 96.75 98 TYR A O 1
ATOM 816 N N . PRO A 1 99 ? -0.329 -15.432 0.673 1.00 96.94 99 PRO A N 1
ATOM 817 C CA . PRO A 1 99 ? -1.245 -16.575 0.618 1.00 96.94 99 PRO A CA 1
ATOM 818 C C . PRO A 1 99 ? -2.562 -16.392 1.374 1.00 96.94 99 PRO A C 1
ATOM 820 O O . PRO A 1 99 ? -3.596 -16.811 0.877 1.00 96.94 99 PRO A O 1
ATOM 823 N N . GLU A 1 100 ? -2.526 -15.742 2.540 1.00 97.94 100 GLU A N 1
ATOM 824 C CA . GLU A 1 100 ? -3.684 -15.599 3.435 1.00 97.94 100 GLU A CA 1
ATOM 825 C C . GLU A 1 100 ? -4.463 -14.286 3.243 1.00 97.94 100 GLU A C 1
ATOM 827 O O . GLU A 1 100 ? -5.384 -13.985 4.004 1.00 97.94 100 GLU A O 1
ATOM 832 N N . VAL A 1 101 ? -4.104 -13.455 2.258 1.00 97.44 101 VAL A N 1
ATOM 833 C CA . VAL A 1 101 ? -4.800 -12.180 2.004 1.00 97.44 101 VAL A CA 1
ATOM 834 C C . VAL A 1 101 ? -6.294 -12.369 1.710 1.00 97.44 101 VAL A C 1
ATOM 836 O O . VAL A 1 101 ? -7.093 -11.620 2.286 1.00 97.44 101 VAL A O 1
ATOM 839 N N . PRO A 1 102 ? -6.724 -13.341 0.878 1.00 97.44 102 PRO A N 1
ATOM 840 C CA . PRO A 1 102 ? -8.148 -13.599 0.672 1.00 97.44 102 PRO A CA 1
ATOM 841 C C . PRO A 1 102 ? -8.889 -13.916 1.980 1.00 97.44 102 PRO A C 1
ATOM 843 O O . PRO A 1 102 ? -9.964 -13.366 2.230 1.00 97.44 102 PRO A O 1
ATOM 846 N N . GLU A 1 103 ? -8.309 -14.745 2.851 1.00 98.19 103 GLU A N 1
ATOM 847 C CA . GLU A 1 103 ? -8.873 -15.117 4.150 1.00 98.19 103 GLU A CA 1
ATOM 848 C C . GLU A 1 103 ? -8.912 -13.934 5.123 1.00 98.19 103 GLU A C 1
ATOM 850 O O . GLU A 1 103 ? -9.911 -13.756 5.823 1.00 98.19 103 GLU A O 1
ATOM 855 N N . VAL A 1 104 ? -7.873 -13.094 5.141 1.00 98.00 104 VAL A N 1
ATOM 856 C CA . VAL A 1 104 ? -7.814 -11.851 5.929 1.00 98.00 104 VAL A CA 1
ATOM 857 C C . VAL A 1 104 ? -8.967 -10.917 5.555 1.00 98.00 104 VAL A C 1
ATOM 859 O O . VAL A 1 104 ? -9.702 -10.456 6.433 1.00 98.00 104 VAL A O 1
ATOM 862 N N . LEU A 1 105 ? -9.170 -10.664 4.260 1.00 97.25 105 LEU A N 1
ATOM 863 C CA . LEU A 1 105 ? -10.230 -9.771 3.785 1.00 97.25 105 LEU A CA 1
ATOM 864 C C . LEU A 1 105 ? -11.624 -10.369 4.013 1.00 97.25 105 LEU A C 1
ATOM 866 O O . LEU A 1 105 ? -12.531 -9.670 4.472 1.00 97.25 105 LEU A O 1
ATOM 870 N N . LYS A 1 106 ? -11.784 -11.680 3.797 1.00 97.44 106 LYS A N 1
ATOM 871 C CA . LYS A 1 106 ? -13.021 -12.405 4.118 1.00 97.44 106 LYS A CA 1
ATOM 872 C C . LYS A 1 106 ? -13.340 -12.347 5.612 1.00 97.44 106 LYS A C 1
ATOM 874 O O . LYS A 1 106 ? -14.502 -12.184 5.987 1.00 97.44 106 LYS A O 1
ATOM 879 N N . ARG A 1 107 ? -12.327 -12.441 6.481 1.00 97.50 107 ARG A N 1
ATOM 880 C CA . ARG A 1 107 ? -12.497 -12.320 7.934 1.00 97.50 107 ARG A CA 1
ATOM 881 C C . ARG A 1 107 ? -12.979 -10.925 8.318 1.00 97.50 107 ARG A C 1
ATOM 883 O O . ARG A 1 107 ? -13.960 -10.836 9.052 1.00 97.50 107 ARG A O 1
ATOM 890 N N . LEU A 1 108 ? -12.360 -9.865 7.798 1.00 95.56 108 LEU A N 1
ATOM 891 C CA . LEU A 1 108 ? -12.811 -8.484 8.022 1.00 95.56 108 LEU A CA 1
ATOM 892 C C . LEU A 1 108 ? -14.263 -8.276 7.568 1.00 95.56 108 LEU A C 1
ATOM 894 O O . LEU A 1 108 ? -15.076 -7.767 8.339 1.00 95.56 108 LEU A O 1
ATOM 898 N N . GLN A 1 109 ? -14.616 -8.771 6.379 1.00 95.00 109 GLN A N 1
ATOM 899 C CA . GLN A 1 109 ? -15.988 -8.715 5.875 1.00 95.00 109 GLN A CA 1
ATOM 900 C C . GLN A 1 109 ? -16.972 -9.461 6.790 1.00 95.00 109 GLN A C 1
ATOM 902 O O . GLN A 1 109 ? -18.040 -8.937 7.094 1.00 95.00 109 GLN A O 1
ATOM 907 N N . SER A 1 110 ? -16.611 -10.654 7.281 1.00 96.69 110 SER A N 1
ATOM 908 C CA . SER A 1 110 ? -17.459 -11.435 8.200 1.00 96.69 110 SER A CA 1
ATOM 909 C C . SER A 1 110 ? -17.695 -10.754 9.552 1.00 96.69 110 SER A C 1
ATOM 911 O O . SER A 1 110 ? -18.693 -11.028 10.210 1.00 96.69 110 SER A O 1
ATOM 913 N N . LEU A 1 111 ? -16.787 -9.862 9.958 1.00 96.25 111 LEU A N 1
ATOM 914 C CA . LEU A 1 111 ? -16.906 -9.045 11.165 1.00 96.25 111 LEU A CA 1
ATOM 915 C C . LEU A 1 111 ? -17.685 -7.741 10.919 1.00 96.25 111 LEU A C 1
ATOM 917 O O . LEU A 1 111 ? -17.839 -6.949 11.843 1.00 96.25 111 LEU A O 1
ATOM 921 N N . GLY A 1 112 ? -18.151 -7.497 9.689 1.00 95.62 112 GLY A N 1
ATOM 922 C CA . GLY A 1 112 ? -18.822 -6.253 9.315 1.00 95.62 112 GLY A CA 1
ATOM 923 C C . GLY A 1 112 ? -17.889 -5.040 9.272 1.00 95.62 112 GLY A C 1
ATOM 924 O O . GLY A 1 112 ? -18.366 -3.911 9.336 1.00 95.62 112 GLY A O 1
ATOM 925 N N . VAL A 1 113 ? -16.571 -5.250 9.176 1.00 95.62 113 VAL A N 1
ATOM 926 C CA . VAL A 1 113 ? -15.583 -4.165 9.127 1.00 95.62 113 VAL A CA 1
ATOM 927 C C . VAL A 1 113 ? -15.389 -3.727 7.670 1.00 95.62 113 VAL A C 1
ATOM 929 O O . VAL A 1 113 ? -14.911 -4.529 6.862 1.00 95.62 113 VAL A O 1
ATOM 932 N N . PRO A 1 114 ? -15.740 -2.481 7.298 1.00 94.75 114 PRO A N 1
ATOM 933 C CA . PRO A 1 114 ? -15.546 -1.997 5.936 1.00 94.75 114 PRO A CA 1
ATOM 934 C C . PRO A 1 114 ? -14.054 -1.835 5.624 1.00 94.75 114 PRO A C 1
ATOM 936 O O . PRO A 1 114 ? -13.306 -1.231 6.392 1.00 94.75 114 PRO A O 1
ATOM 939 N N . GLY A 1 115 ? -13.619 -2.357 4.476 1.00 95.38 115 GLY A N 1
ATOM 940 C CA . GLY A 1 115 ? -12.247 -2.203 3.998 1.00 95.38 115 GLY A CA 1
ATOM 941 C C . GLY A 1 115 ? -12.060 -0.952 3.139 1.00 95.38 115 GLY A C 1
ATOM 942 O O . GLY A 1 115 ? -12.944 -0.559 2.371 1.00 95.38 115 GLY A O 1
ATOM 943 N N . ALA A 1 116 ? -10.872 -0.355 3.223 1.00 97.19 116 ALA A N 1
ATOM 944 C CA . ALA A 1 116 ? -10.417 0.693 2.319 1.00 97.19 116 ALA A CA 1
ATOM 945 C C . ALA A 1 116 ? -8.958 0.460 1.906 1.00 97.19 116 ALA A C 1
ATOM 947 O O . ALA A 1 116 ? -8.163 -0.058 2.688 1.00 97.19 116 ALA A O 1
ATOM 948 N N . ALA A 1 117 ? -8.612 0.844 0.678 1.00 96.06 117 ALA A N 1
ATOM 949 C CA . ALA A 1 117 ? -7.237 0.823 0.194 1.00 96.06 117 ALA A CA 1
ATOM 950 C C . ALA A 1 117 ? -6.657 2.237 0.218 1.00 96.06 117 ALA A C 1
ATOM 952 O O . ALA A 1 117 ? -7.300 3.187 -0.229 1.00 96.06 117 ALA A O 1
ATOM 953 N N . ALA A 1 118 ? -5.418 2.367 0.677 1.00 95.50 118 ALA A N 1
ATOM 954 C CA . ALA A 1 118 ? -4.642 3.583 0.524 1.00 95.50 118 ALA A CA 1
ATOM 955 C C . ALA A 1 118 ? -3.304 3.195 -0.120 1.00 95.50 118 ALA A C 1
ATOM 957 O O . ALA A 1 118 ? -2.598 2.363 0.439 1.00 95.50 118 ALA A O 1
ATOM 958 N N . SER A 1 119 ? -2.892 3.832 -1.216 1.00 91.06 119 SER A N 1
ATOM 959 C CA . SER A 1 119 ? -1.641 3.535 -1.929 1.00 91.06 119 SER A CA 1
ATOM 960 C C . SER A 1 119 ? -0.943 4.785 -2.423 1.00 91.06 119 SER A C 1
ATOM 962 O O . SER A 1 119 ? -1.603 5.633 -3.006 1.00 91.06 119 SER A O 1
ATOM 964 N N . ARG A 1 120 ? 0.389 4.833 -2.325 1.00 86.31 120 ARG A N 1
ATOM 965 C CA . ARG A 1 120 ? 1.204 5.889 -2.951 1.00 86.31 120 ARG A CA 1
ATOM 966 C C . ARG A 1 120 ? 1.708 5.534 -4.338 1.00 86.31 120 ARG A C 1
ATOM 968 O O . ARG A 1 120 ? 2.430 6.340 -4.918 1.00 86.31 120 ARG A O 1
ATOM 975 N N . THR A 1 121 ? 1.360 4.349 -4.842 1.00 83.69 121 THR A N 1
ATOM 976 C CA . THR A 1 121 ? 1.849 3.905 -6.145 1.00 83.69 121 THR A CA 1
ATOM 977 C C . THR A 1 121 ? 1.495 4.909 -7.235 1.00 83.69 121 THR A C 1
ATOM 979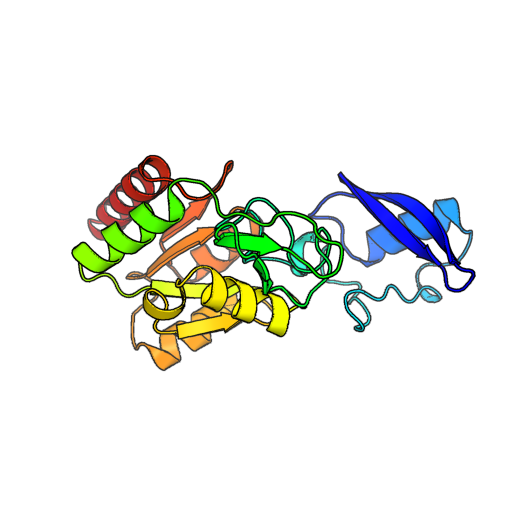 O O . THR A 1 121 ? 0.425 5.526 -7.247 1.00 83.69 121 THR A O 1
ATOM 982 N N . SER A 1 122 ? 2.443 5.071 -8.144 1.00 79.00 122 SER A N 1
ATOM 983 C CA . SER A 1 122 ? 2.285 5.838 -9.373 1.00 79.00 122 SER A CA 1
ATOM 984 C C . SER A 1 122 ? 1.631 5.020 -10.487 1.00 79.00 122 SER A C 1
ATOM 986 O O . SER A 1 122 ? 1.012 5.606 -11.373 1.00 79.00 122 SER A O 1
ATOM 988 N N . GLU A 1 123 ? 1.694 3.691 -10.389 1.00 86.50 123 GLU A N 1
ATOM 989 C CA . GLU A 1 123 ? 1.052 2.741 -11.295 1.00 86.50 123 GLU A CA 1
ATOM 990 C C . GLU A 1 123 ? -0.386 2.466 -10.836 1.00 86.50 123 GLU A C 1
ATOM 992 O O . GLU A 1 123 ? -0.724 1.434 -10.249 1.00 86.50 123 GLU A O 1
ATOM 997 N N . ILE A 1 124 ? -1.233 3.479 -11.021 1.00 85.44 124 ILE A N 1
ATOM 998 C CA . ILE A 1 124 ? -2.618 3.484 -10.541 1.00 85.44 124 ILE A CA 1
ATOM 999 C C . ILE A 1 124 ? -3.456 2.455 -11.306 1.00 85.44 124 ILE A C 1
ATOM 1001 O O . ILE A 1 124 ? -4.259 1.744 -10.697 1.00 85.44 124 ILE A O 1
ATOM 1005 N N . GLU A 1 125 ? -3.285 2.375 -12.625 1.00 88.75 125 GLU A N 1
ATOM 1006 C CA . GLU A 1 125 ? -4.053 1.467 -13.478 1.00 88.75 125 GLU A CA 1
ATOM 1007 C C . GLU A 1 125 ? -3.682 0.018 -13.181 1.00 88.75 125 GLU A C 1
ATOM 1009 O O . GLU A 1 125 ? -4.568 -0.782 -12.876 1.00 88.75 125 GLU A O 1
ATOM 1014 N N . GLY A 1 126 ? -2.383 -0.298 -13.138 1.00 94.12 126 GLY A N 1
ATOM 1015 C CA . GLY A 1 126 ? -1.911 -1.631 -12.780 1.00 94.12 126 GLY A CA 1
ATOM 1016 C C . GLY A 1 126 ? -2.372 -2.072 -11.388 1.00 94.12 126 GLY A C 1
ATOM 1017 O O . GLY A 1 126 ? -2.873 -3.185 -11.230 1.00 94.12 126 GLY A O 1
ATOM 1018 N N . ALA A 1 127 ? -2.297 -1.197 -10.379 1.00 93.50 127 ALA A N 1
ATOM 1019 C CA . ALA A 1 127 ? -2.769 -1.527 -9.035 1.00 93.50 127 ALA A CA 1
ATOM 1020 C C . ALA A 1 127 ? -4.277 -1.830 -8.991 1.00 93.50 127 ALA A C 1
ATOM 1022 O O . ALA A 1 127 ? -4.688 -2.807 -8.362 1.00 93.50 127 ALA A O 1
ATOM 1023 N N . ASN A 1 128 ? -5.110 -1.026 -9.663 1.00 91.56 128 ASN A N 1
ATOM 1024 C CA . ASN A 1 128 ? -6.552 -1.288 -9.733 1.00 91.56 128 ASN A CA 1
ATOM 1025 C C . ASN A 1 128 ? -6.860 -2.569 -10.518 1.00 91.56 128 ASN A C 1
ATOM 1027 O O . ASN A 1 128 ? -7.720 -3.341 -10.098 1.00 91.56 128 ASN A O 1
ATOM 1031 N N . GLN A 1 129 ? -6.126 -2.830 -11.598 1.00 96.69 129 GLN A N 1
ATOM 1032 C CA . GLN A 1 129 ? -6.283 -4.046 -12.386 1.00 96.69 129 GLN A CA 1
ATOM 1033 C C . GLN A 1 129 ? -5.949 -5.302 -11.570 1.00 96.69 129 GLN A C 1
ATOM 1035 O O . GLN A 1 129 ? -6.665 -6.296 -11.655 1.00 96.69 129 GLN A O 1
ATOM 1040 N N . LEU A 1 130 ? -4.910 -5.269 -10.728 1.00 97.06 130 LEU A N 1
ATOM 1041 C CA . LEU A 1 130 ? -4.614 -6.382 -9.822 1.00 97.06 130 LEU A CA 1
ATOM 1042 C C . LEU A 1 130 ? -5.742 -6.608 -8.808 1.00 97.06 130 LEU A C 1
ATOM 1044 O O . LEU A 1 130 ? -6.133 -7.753 -8.585 1.00 97.06 130 LEU A O 1
ATOM 1048 N N . LEU A 1 131 ? -6.306 -5.542 -8.226 1.00 95.06 131 LEU A N 1
ATOM 1049 C CA . LEU A 1 131 ? -7.466 -5.670 -7.334 1.00 95.06 131 LEU A CA 1
ATOM 1050 C C . LEU A 1 131 ? -8.665 -6.320 -8.042 1.00 95.06 131 LEU A C 1
ATOM 1052 O O . LEU A 1 131 ? -9.417 -7.053 -7.402 1.00 95.06 131 LEU A O 1
ATOM 1056 N N . GLU A 1 132 ? -8.854 -6.056 -9.334 1.00 93.94 132 GLU A N 1
ATOM 1057 C CA . GLU A 1 132 ? -9.912 -6.661 -10.146 1.00 93.94 132 GLU A CA 1
ATOM 1058 C C . GLU A 1 132 ? -9.630 -8.137 -10.456 1.00 93.94 132 GLU A C 1
ATOM 1060 O O . GLU A 1 132 ? -10.461 -8.997 -10.172 1.00 93.94 132 GLU A O 1
ATOM 1065 N N . LEU A 1 133 ? -8.441 -8.455 -10.974 1.00 96.25 133 LEU A N 1
ATOM 1066 C CA . LEU A 1 133 ? -8.073 -9.814 -11.392 1.00 96.25 133 LEU A CA 1
ATOM 1067 C C . LEU A 1 133 ? -8.004 -10.805 -10.223 1.00 96.25 133 LEU A C 1
ATOM 1069 O O . LEU A 1 133 ? -8.307 -11.991 -10.398 1.00 96.25 133 LEU A O 1
ATOM 1073 N N . PHE A 1 134 ? -7.641 -10.321 -9.034 1.00 96.81 134 PHE A N 1
ATOM 1074 C CA . PHE A 1 134 ? -7.684 -11.091 -7.791 1.00 96.81 134 PHE A CA 1
ATOM 1075 C C . PHE A 1 134 ? -9.042 -11.031 -7.073 1.00 96.81 134 PHE A C 1
ATOM 1077 O O . PHE A 1 134 ? -9.181 -11.596 -5.990 1.00 96.81 134 PHE A O 1
ATOM 1084 N N . ASP A 1 135 ? -10.046 -10.377 -7.664 1.00 95.69 135 ASP A N 1
ATOM 1085 C CA . ASP A 1 135 ? -11.411 -10.278 -7.138 1.00 95.69 135 ASP A CA 1
ATOM 1086 C C . ASP A 1 135 ? -11.460 -9.708 -5.702 1.00 95.69 135 ASP A C 1
ATOM 1088 O O . ASP A 1 135 ? -12.194 -10.170 -4.814 1.00 95.69 135 ASP A O 1
ATOM 1092 N N . LEU A 1 136 ? -10.614 -8.694 -5.474 1.00 95.12 136 LEU A N 1
ATOM 1093 C CA . LEU A 1 136 ? -10.455 -7.988 -4.205 1.00 95.12 136 LEU A CA 1
ATOM 1094 C C . LEU A 1 136 ? -11.256 -6.686 -4.137 1.00 95.12 136 LEU A C 1
ATOM 1096 O O . LEU A 1 136 ? -11.506 -6.194 -3.037 1.00 95.12 136 LEU A O 1
ATOM 1100 N N . ILE A 1 137 ? -11.682 -6.127 -5.280 1.00 92.25 137 ILE A N 1
ATOM 1101 C CA . ILE A 1 137 ? -12.444 -4.862 -5.344 1.00 92.25 137 ILE A CA 1
ATOM 1102 C C . ILE A 1 137 ? -13.634 -4.867 -4.378 1.00 92.25 137 ILE A C 1
ATOM 1104 O O . ILE A 1 137 ? -13.883 -3.866 -3.709 1.00 92.25 137 ILE A O 1
ATOM 1108 N N . ARG A 1 138 ? -14.327 -6.004 -4.250 1.00 92.88 138 ARG A N 1
ATOM 1109 C CA . ARG A 1 138 ? -15.496 -6.166 -3.371 1.00 92.88 138 ARG A CA 1
ATOM 1110 C C . ARG A 1 138 ? -15.223 -5.945 -1.880 1.00 92.88 138 ARG A C 1
ATOM 1112 O O . ARG A 1 138 ? -16.165 -5.692 -1.138 1.00 92.88 138 ARG A O 1
ATOM 1119 N N . TYR A 1 139 ? -13.971 -6.059 -1.434 1.00 94.62 139 TYR A N 1
ATOM 1120 C CA . TYR A 1 139 ? -13.594 -5.847 -0.034 1.00 94.62 139 TYR A CA 1
ATOM 1121 C C . TYR A 1 139 ? -13.232 -4.387 0.266 1.00 94.62 139 TYR A C 1
ATOM 1123 O O . TYR A 1 139 ? -13.156 -4.009 1.433 1.00 94.62 139 TYR A O 1
ATOM 1131 N N . PHE A 1 140 ? -13.024 -3.559 -0.763 1.00 95.06 140 PHE A N 1
ATOM 1132 C CA . PHE A 1 140 ? -12.581 -2.175 -0.620 1.00 95.06 140 PHE A CA 1
ATOM 1133 C C . PHE A 1 140 ? -13.667 -1.196 -1.066 1.00 95.06 140 PHE A C 1
ATOM 1135 O O . PHE A 1 140 ? -13.761 -0.852 -2.247 1.00 95.06 140 PHE A O 1
ATOM 1142 N N . VAL A 1 141 ? -14.446 -0.703 -0.099 1.00 93.25 141 VAL A N 1
ATOM 1143 C CA . VAL A 1 141 ? -15.522 0.282 -0.318 1.00 93.25 141 VAL A CA 1
ATOM 1144 C C . VAL A 1 141 ? -14.954 1.592 -0.865 1.00 93.25 141 VAL A C 1
ATOM 1146 O O . VAL A 1 141 ? -15.520 2.199 -1.774 1.00 93.25 141 VAL A O 1
ATOM 1149 N N . HIS A 1 142 ? -13.792 1.999 -0.355 1.00 94.25 142 HIS A N 1
ATOM 1150 C CA . HIS A 1 142 ? -13.073 3.184 -0.809 1.00 94.25 142 HIS A CA 1
ATOM 1151 C C . HIS A 1 142 ? -11.626 2.847 -1.155 1.00 94.25 142 HIS A C 1
ATOM 1153 O O . HIS A 1 142 ? -11.006 1.971 -0.551 1.00 94.25 142 HIS A O 1
ATOM 1159 N N . ARG A 1 143 ? -11.082 3.549 -2.149 1.00 94.25 143 ARG A N 1
ATOM 1160 C CA . ARG A 1 143 ? -9.712 3.369 -2.629 1.00 94.25 143 ARG A CA 1
ATOM 1161 C C . ARG A 1 143 ? -9.105 4.739 -2.908 1.00 94.25 143 ARG A C 1
ATOM 1163 O O . ARG A 1 143 ? -9.541 5.428 -3.825 1.00 94.25 143 ARG A O 1
ATOM 1170 N N . GLU A 1 144 ? -8.102 5.120 -2.130 1.00 95.12 144 GLU A N 1
ATOM 1171 C CA . GLU A 1 144 ? -7.236 6.264 -2.404 1.00 95.12 144 GLU A CA 1
ATOM 1172 C C . GLU A 1 144 ? -5.915 5.709 -2.958 1.00 95.12 144 GLU A C 1
ATOM 1174 O O . GLU A 1 144 ? -5.063 5.255 -2.201 1.00 95.12 144 GLU A O 1
ATOM 1179 N N . ILE A 1 145 ? -5.761 5.640 -4.281 1.00 90.94 145 ILE A N 1
ATOM 1180 C CA . ILE A 1 145 ? -4.574 5.062 -4.938 1.00 90.94 145 ILE A CA 1
ATOM 1181 C C . ILE A 1 145 ? -3.976 6.129 -5.848 1.00 90.94 145 ILE A C 1
ATOM 1183 O O . ILE A 1 145 ? -4.466 6.337 -6.955 1.00 90.94 145 ILE A O 1
ATOM 1187 N N . TYR A 1 146 ? -2.969 6.846 -5.356 1.00 81.94 146 TYR A N 1
ATOM 1188 C CA . TYR A 1 146 ? -2.240 7.862 -6.113 1.00 81.94 146 TYR A CA 1
ATOM 1189 C C . TYR A 1 146 ? -0.985 8.316 -5.347 1.00 81.94 146 TYR A C 1
ATOM 1191 O O . TYR A 1 146 ? -0.945 8.266 -4.118 1.00 81.94 146 TYR A O 1
ATOM 1199 N N . PRO A 1 147 ? 0.034 8.870 -6.022 1.00 80.31 147 PRO A N 1
ATOM 1200 C CA . PRO A 1 147 ? 1.190 9.435 -5.330 1.00 80.31 147 PRO A CA 1
ATOM 1201 C C . PRO A 1 147 ? 0.806 10.598 -4.405 1.00 80.31 147 PRO A C 1
ATOM 1203 O O . PRO A 1 147 ? 0.188 11.568 -4.841 1.00 80.31 147 PRO A O 1
ATOM 1206 N N . GLY A 1 148 ? 1.223 10.557 -3.138 1.00 77.56 148 GLY A N 1
ATOM 1207 C CA . GLY A 1 148 ? 0.934 11.624 -2.171 1.00 77.56 148 GLY A CA 1
ATOM 1208 C C . GLY A 1 148 ? 1.219 11.226 -0.724 1.00 77.56 148 GLY A C 1
ATOM 1209 O O . GLY A 1 148 ? 1.583 10.092 -0.460 1.00 77.56 148 GLY A O 1
ATOM 1210 N N . SER A 1 149 ? 1.055 12.142 0.230 1.00 83.88 149 SER A N 1
ATOM 1211 C CA . SER A 1 149 ? 1.195 11.805 1.656 1.00 83.88 149 SER A CA 1
ATOM 1212 C C . SER A 1 149 ? 0.056 10.903 2.121 1.00 83.88 149 SER A C 1
ATOM 1214 O O . SER A 1 149 ? -1.096 11.124 1.739 1.00 83.88 149 SER A O 1
ATOM 1216 N N . LYS A 1 150 ? 0.337 9.934 3.001 1.00 90.06 150 LYS A N 1
ATOM 1217 C CA . LYS A 1 150 ? -0.711 9.118 3.627 1.00 90.06 150 LYS A CA 1
ATOM 1218 C C . LYS A 1 150 ? -1.722 9.904 4.425 1.00 90.06 150 LYS A C 1
ATOM 1220 O O . LYS A 1 150 ? -2.881 9.508 4.451 1.00 90.06 150 LYS A O 1
ATOM 1225 N N . ILE A 1 151 ? -1.305 11.025 4.990 1.00 92.50 151 ILE A N 1
ATOM 1226 C CA . ILE A 1 151 ? -2.202 11.930 5.696 1.00 92.50 151 ILE A CA 1
ATOM 1227 C C . ILE A 1 151 ? -3.364 12.332 4.785 1.00 92.50 151 ILE A C 1
ATOM 1229 O O . ILE A 1 151 ? -4.515 12.091 5.121 1.00 92.50 151 ILE A O 1
ATOM 1233 N N . THR A 1 152 ? -3.065 12.780 3.562 1.00 89.25 152 THR A N 1
ATOM 1234 C CA . THR A 1 152 ? -4.083 13.172 2.576 1.00 89.25 152 THR A CA 1
ATOM 1235 C C . THR A 1 152 ? -5.001 12.017 2.173 1.00 89.25 152 THR A C 1
ATOM 1237 O O . THR A 1 152 ? -6.182 12.226 1.911 1.00 89.25 152 THR A O 1
ATOM 1240 N N . HIS A 1 153 ? -4.478 10.789 2.108 1.00 95.50 153 HIS A N 1
ATOM 1241 C CA . HIS A 1 153 ? -5.306 9.611 1.837 1.00 95.50 153 HIS A CA 1
ATOM 1242 C C . HIS A 1 153 ? -6.304 9.386 2.977 1.00 95.50 153 HIS A C 1
ATOM 1244 O O . HIS A 1 153 ? -7.495 9.224 2.733 1.00 95.50 153 HIS A O 1
ATOM 1250 N N . PHE A 1 154 ? -5.828 9.424 4.221 1.00 98.25 154 PHE A N 1
ATOM 1251 C CA . PHE A 1 154 ? -6.662 9.238 5.404 1.00 98.25 154 PHE A CA 1
ATOM 1252 C C . PHE A 1 154 ? -7.688 10.359 5.580 1.00 98.25 154 PHE A C 1
ATOM 1254 O O . PHE A 1 154 ? -8.847 10.065 5.847 1.00 98.25 154 PHE A O 1
ATOM 1261 N N . GLU A 1 155 ? -7.319 11.618 5.348 1.00 96.88 155 GLU A N 1
ATOM 1262 C CA . GLU A 1 155 ? -8.255 12.750 5.349 1.00 96.88 155 GLU A CA 1
ATOM 1263 C C . GLU A 1 155 ? -9.401 12.540 4.354 1.00 96.88 155 GLU A C 1
ATOM 1265 O O . GLU A 1 155 ? -10.569 12.713 4.701 1.00 96.88 155 GLU A O 1
ATOM 1270 N N . ARG A 1 156 ? -9.101 12.091 3.129 1.00 96.88 156 ARG A N 1
ATOM 1271 C CA . ARG A 1 156 ? -10.135 11.787 2.129 1.00 96.88 156 ARG A CA 1
ATOM 1272 C C . ARG A 1 156 ? -10.976 10.572 2.500 1.00 96.88 156 ARG A C 1
ATOM 1274 O O . ARG A 1 156 ? -12.186 10.590 2.283 1.00 96.88 156 ARG A O 1
ATOM 1281 N N . LEU A 1 157 ? -10.367 9.530 3.068 1.00 98.12 157 LEU A N 1
ATOM 1282 C CA . LEU A 1 157 ? -11.103 8.372 3.580 1.00 98.12 157 LEU A CA 1
ATOM 1283 C C . LEU A 1 157 ? -12.061 8.784 4.700 1.00 98.12 157 LEU A C 1
ATOM 1285 O O . LEU A 1 157 ? -13.226 8.396 4.665 1.00 98.12 157 LEU A 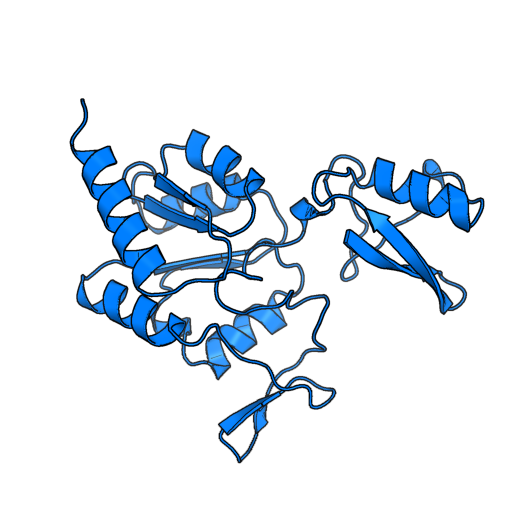O 1
ATOM 1289 N N . GLN A 1 158 ? -11.620 9.614 5.644 1.00 98.25 158 GLN A N 1
ATOM 1290 C CA . GLN A 1 158 ? -12.477 10.165 6.692 1.00 98.25 158 GLN A CA 1
ATOM 1291 C C . GLN A 1 158 ? -13.612 11.006 6.102 1.00 98.25 158 GLN A C 1
ATOM 1293 O O . GLN A 1 158 ? -14.761 10.803 6.477 1.00 98.25 158 GLN A O 1
ATOM 1298 N N . GLN A 1 159 ? -13.330 11.896 5.146 1.00 97.50 159 GLN A N 1
ATOM 1299 C CA . GLN A 1 159 ? -14.365 12.704 4.488 1.00 97.50 159 GLN A CA 1
ATOM 1300 C C . GLN A 1 159 ? -15.422 11.846 3.777 1.00 97.50 159 GLN A C 1
ATOM 1302 O O . GLN A 1 159 ? -16.605 12.169 3.830 1.00 97.50 159 GLN A O 1
ATOM 1307 N N . LYS A 1 160 ? -15.013 10.751 3.122 1.00 97.12 160 LYS A N 1
ATOM 1308 C CA . LYS A 1 160 ? -15.924 9.844 2.401 1.00 97.12 160 LYS A CA 1
ATOM 1309 C C . LYS A 1 160 ? -16.729 8.932 3.324 1.00 97.12 160 LYS A C 1
ATOM 1311 O O . LYS A 1 160 ? -17.865 8.605 3.000 1.00 97.12 160 LYS A O 1
ATOM 1316 N N . THR A 1 161 ? -16.134 8.494 4.431 1.00 97.25 161 THR A N 1
ATOM 1317 C CA . THR A 1 161 ? -16.730 7.488 5.328 1.00 97.25 161 THR A CA 1
ATOM 1318 C C . THR A 1 161 ? -17.439 8.088 6.537 1.00 97.25 161 THR A C 1
ATOM 1320 O O . THR A 1 161 ? -18.296 7.434 7.122 1.00 97.25 161 THR A O 1
ATOM 1323 N N . GLY A 1 162 ? -17.055 9.295 6.957 1.00 97.50 162 GLY A N 1
ATOM 1324 C CA . GLY A 1 162 ? -17.451 9.879 8.238 1.00 97.50 162 GLY A CA 1
ATOM 1325 C C . GLY A 1 162 ? -16.841 9.186 9.464 1.00 97.50 162 GLY A C 1
ATOM 1326 O O . GLY A 1 162 ? -17.181 9.548 10.587 1.00 97.50 162 GLY A O 1
ATOM 1327 N N . ILE A 1 163 ? -15.954 8.198 9.283 1.00 97.81 163 ILE A N 1
ATOM 1328 C CA . ILE A 1 163 ? -15.378 7.425 10.389 1.00 97.81 163 ILE A CA 1
ATOM 1329 C C . ILE A 1 163 ? -14.287 8.264 11.086 1.00 97.81 163 ILE A C 1
ATOM 1331 O O . ILE A 1 163 ? -13.374 8.763 10.419 1.00 97.81 163 ILE A O 1
ATOM 1335 N N . PRO A 1 164 ? -14.330 8.433 12.421 1.00 98.12 164 PRO A N 1
ATOM 1336 C CA . PRO A 1 164 ? -13.256 9.090 13.163 1.00 98.12 164 PRO A CA 1
ATOM 1337 C C . PRO A 1 164 ? -11.930 8.336 13.019 1.00 98.12 164 PRO A C 1
ATOM 1339 O O . PRO A 1 164 ? -11.916 7.107 13.027 1.00 98.12 164 PRO A O 1
ATOM 1342 N N . PHE A 1 165 ? -10.798 9.045 12.963 1.00 98.44 165 PHE A N 1
ATOM 1343 C CA . PHE A 1 165 ? -9.479 8.400 12.857 1.00 98.44 165 PHE A CA 1
ATOM 1344 C C . PHE A 1 165 ? -9.207 7.405 13.990 1.00 98.44 165 PHE A C 1
ATOM 1346 O O . PHE A 1 165 ? -8.664 6.333 13.742 1.00 98.44 165 PHE A O 1
ATOM 1353 N N . SER A 1 166 ? -9.664 7.711 15.207 1.00 97.56 166 SER A N 1
ATOM 1354 C CA . SER A 1 166 ? -9.570 6.816 16.365 1.00 97.56 166 SER A CA 1
ATOM 1355 C C . SER A 1 166 ? -10.296 5.483 16.182 1.00 97.56 166 SER A C 1
ATOM 1357 O O . SER A 1 166 ? -9.960 4.518 16.860 1.00 97.56 166 SER A O 1
ATOM 1359 N N . GLN A 1 167 ? -11.254 5.402 15.256 1.00 97.75 167 GLN A N 1
ATOM 1360 C CA . GLN A 1 167 ? -11.986 4.182 14.915 1.00 97.75 167 GLN A CA 1
ATOM 1361 C C . GLN A 1 167 ? -11.423 3.469 13.677 1.00 97.75 167 GLN A C 1
ATOM 1363 O O . GLN A 1 167 ? -12.020 2.511 13.189 1.00 97.75 167 GLN A O 1
ATOM 1368 N N . MET A 1 168 ? -10.273 3.911 13.163 1.00 98.38 168 MET A N 1
ATOM 1369 C CA . MET A 1 168 ? -9.584 3.266 12.050 1.00 98.38 168 MET A CA 1
ATOM 1370 C C . MET A 1 168 ? -8.415 2.415 12.550 1.00 98.38 168 MET A C 1
ATOM 1372 O O . MET A 1 168 ? -7.660 2.803 13.447 1.00 98.38 168 MET A O 1
ATOM 1376 N N . ILE A 1 169 ? -8.239 1.265 11.902 1.00 98.25 169 ILE A N 1
ATOM 1377 C CA . ILE A 1 169 ? -7.034 0.445 11.983 1.00 98.25 169 ILE A CA 1
ATOM 1378 C C . ILE A 1 169 ? -6.341 0.452 10.620 1.00 98.25 169 ILE A C 1
ATOM 1380 O O . ILE A 1 169 ? -6.993 0.352 9.580 1.00 98.25 169 ILE A O 1
ATOM 1384 N N . PHE A 1 170 ? -5.021 0.585 10.624 1.00 98.12 170 PHE A N 1
ATOM 1385 C CA . PHE A 1 170 ? -4.205 0.700 9.426 1.00 98.12 170 PHE A CA 1
ATOM 1386 C C . PHE A 1 170 ? -3.059 -0.302 9.455 1.00 98.12 170 PHE A C 1
ATOM 1388 O O . PHE A 1 170 ? -2.372 -0.416 10.464 1.00 98.12 170 PHE A O 1
ATOM 1395 N N . PHE A 1 171 ? -2.850 -1.005 8.346 1.00 97.19 171 PHE A N 1
ATOM 1396 C CA . PHE A 1 171 ? -1.772 -1.970 8.167 1.00 97.19 171 PHE A CA 1
ATOM 1397 C C . PHE A 1 171 ? -0.881 -1.490 7.019 1.00 97.19 171 PHE A C 1
ATOM 1399 O O . PHE A 1 171 ? -1.393 -1.222 5.932 1.00 97.19 171 PHE A O 1
ATOM 1406 N N . ASP A 1 172 ? 0.418 -1.355 7.277 1.00 94.81 172 ASP A N 1
ATOM 1407 C CA . ASP A 1 172 ? 1.406 -0.857 6.312 1.00 94.81 172 ASP A CA 1
ATOM 1408 C C . ASP A 1 172 ? 2.785 -1.426 6.662 1.00 94.81 172 ASP A C 1
ATOM 1410 O O . ASP A 1 172 ? 3.132 -1.537 7.843 1.00 94.81 172 ASP A O 1
ATOM 1414 N N . ASP A 1 173 ? 3.561 -1.821 5.662 1.00 87.56 173 ASP A N 1
ATOM 1415 C CA . ASP A 1 173 ? 4.920 -2.339 5.839 1.00 87.56 173 ASP A CA 1
ATOM 1416 C C . ASP A 1 173 ? 5.983 -1.240 5.984 1.00 87.56 173 ASP A C 1
ATOM 1418 O O . ASP A 1 173 ? 7.096 -1.506 6.430 1.00 87.56 173 ASP A O 1
ATOM 1422 N N . GLU A 1 174 ? 5.647 0.011 5.675 1.00 84.31 174 GLU A N 1
ATOM 1423 C CA . GLU A 1 174 ? 6.575 1.130 5.737 1.00 84.31 174 GLU A CA 1
ATOM 1424 C C . GLU A 1 174 ? 6.377 1.929 7.035 1.00 84.31 174 GLU A C 1
ATOM 1426 O O . GLU A 1 174 ? 5.390 2.643 7.265 1.00 84.31 174 GLU A O 1
ATOM 1431 N N . ARG A 1 175 ? 7.379 1.839 7.915 1.00 86.00 175 ARG A N 1
ATOM 1432 C CA . ARG A 1 175 ? 7.378 2.445 9.254 1.00 86.00 175 ARG A CA 1
ATOM 1433 C C . ARG A 1 175 ? 7.102 3.946 9.235 1.00 86.00 175 ARG A C 1
ATOM 1435 O O . ARG A 1 175 ? 6.482 4.455 10.172 1.00 86.00 175 ARG A O 1
ATOM 1442 N N . ARG A 1 176 ? 7.528 4.676 8.201 1.00 80.50 176 ARG A N 1
ATOM 1443 C CA . ARG A 1 176 ? 7.238 6.113 8.100 1.00 80.50 176 ARG A CA 1
ATOM 1444 C C . ARG A 1 176 ? 5.740 6.388 7.969 1.00 80.50 176 ARG A C 1
ATOM 1446 O O . ARG A 1 176 ? 5.237 7.291 8.634 1.00 80.50 176 ARG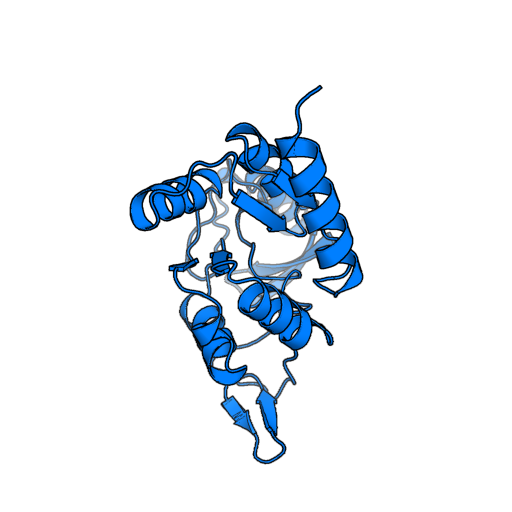 A O 1
ATOM 1453 N N . ASN A 1 177 ? 5.021 5.587 7.184 1.00 87.75 177 ASN A N 1
ATOM 1454 C CA . ASN A 1 177 ? 3.572 5.725 7.037 1.00 87.75 177 ASN A CA 1
ATOM 1455 C C . ASN A 1 177 ? 2.860 5.451 8.359 1.00 87.75 177 ASN A C 1
ATOM 1457 O O . ASN A 1 177 ? 1.955 6.195 8.722 1.00 87.75 177 ASN A O 1
ATOM 1461 N N . ILE A 1 178 ? 3.308 4.435 9.101 1.00 93.81 178 ILE A N 1
ATOM 1462 C CA . ILE A 1 178 ? 2.816 4.131 10.451 1.00 93.81 178 ILE A CA 1
ATOM 1463 C C . ILE A 1 178 ? 2.999 5.341 11.371 1.00 93.81 178 ILE A C 1
ATOM 1465 O O . ILE A 1 178 ? 2.048 5.772 12.021 1.00 93.81 178 ILE A O 1
ATOM 1469 N N . VAL A 1 179 ? 4.197 5.931 11.395 1.00 89.69 179 VAL A N 1
ATOM 1470 C CA . VAL A 1 179 ? 4.491 7.117 12.213 1.00 89.69 179 VAL A CA 1
ATOM 1471 C C . VAL A 1 179 ? 3.616 8.298 11.805 1.00 89.69 179 VAL A C 1
ATOM 1473 O O . VAL A 1 179 ? 3.027 8.940 12.671 1.00 89.69 179 VAL A O 1
ATOM 1476 N N . ASP A 1 180 ? 3.496 8.586 10.514 1.00 89.88 180 ASP A N 1
ATOM 1477 C CA . ASP A 1 180 ? 2.719 9.728 10.042 1.00 89.88 180 ASP A CA 1
ATOM 1478 C C . ASP A 1 180 ? 1.224 9.549 10.320 1.00 89.88 180 ASP A C 1
ATOM 1480 O O . ASP A 1 180 ? 0.605 10.421 10.927 1.00 89.88 180 ASP A O 1
ATOM 1484 N N . VAL A 1 181 ? 0.649 8.401 9.968 1.00 96.81 181 VAL A N 1
ATOM 1485 C CA . VAL A 1 181 ? -0.783 8.126 10.149 1.00 96.81 181 VAL A CA 1
ATOM 1486 C C . VAL A 1 181 ? -1.161 7.996 11.628 1.00 96.81 181 VAL A C 1
ATOM 1488 O O . VAL A 1 181 ? -2.242 8.437 12.016 1.00 96.81 181 VAL A O 1
ATOM 1491 N N . SER A 1 182 ? -0.263 7.505 12.489 1.00 96.88 182 SER A N 1
ATOM 1492 C CA . SER A 1 182 ? -0.517 7.442 13.936 1.00 96.88 182 SER A CA 1
ATOM 1493 C C . SER A 1 182 ? -0.740 8.818 14.573 1.00 96.88 182 SER A C 1
ATOM 1495 O O . SER A 1 182 ? -1.501 8.927 15.533 1.00 96.88 182 SER A O 1
ATOM 1497 N N . LYS A 1 183 ? -0.164 9.892 14.005 1.00 96.69 183 LYS A N 1
ATOM 1498 C CA . LYS A 1 183 ? -0.368 11.274 14.483 1.00 96.69 183 LYS A CA 1
ATOM 1499 C C . LYS A 1 183 ? -1.819 11.737 14.324 1.00 96.69 183 LYS A C 1
ATOM 1501 O O . LYS A 1 183 ? -2.227 12.674 14.999 1.00 96.69 183 LYS A O 1
ATOM 1506 N N . LEU A 1 184 ? -2.596 11.079 13.458 1.00 97.06 184 LEU A N 1
ATOM 1507 C CA . LEU A 1 184 ? -4.028 11.331 13.278 1.00 97.06 184 LEU A CA 1
ATOM 1508 C C . LEU A 1 184 ? -4.896 10.631 14.339 1.00 97.06 184 LEU A C 1
ATOM 1510 O O . LEU A 1 184 ? -6.099 10.870 14.389 1.00 97.06 184 LEU A O 1
ATOM 1514 N N . GLY A 1 185 ? -4.316 9.758 15.170 1.00 97.00 185 GLY A N 1
ATOM 1515 C CA . GLY A 1 185 ? -5.041 8.930 16.140 1.00 97.00 185 GLY A CA 1
ATOM 1516 C C . GLY A 1 185 ? -5.489 7.568 15.600 1.00 97.00 185 GLY A C 1
ATOM 1517 O O . GLY A 1 185 ? -6.206 6.850 16.287 1.00 97.00 185 GLY A O 1
ATOM 1518 N N . VAL A 1 186 ? -5.067 7.196 14.390 1.00 98.31 186 VAL A N 1
ATOM 1519 C CA . VAL A 1 186 ? -5.327 5.874 13.798 1.00 98.31 186 VAL A CA 1
ATOM 1520 C C . VAL A 1 186 ? -4.479 4.809 14.492 1.00 98.31 186 VAL A C 1
ATOM 1522 O O . VAL A 1 186 ? -3.278 5.001 14.703 1.00 98.31 186 VAL A O 1
ATOM 1525 N N . THR A 1 187 ? -5.060 3.641 14.782 1.00 98.25 187 THR A N 1
ATOM 1526 C CA . THR A 1 187 ? -4.267 2.496 15.257 1.00 98.25 187 THR A CA 1
ATOM 1527 C C . THR A 1 187 ? -3.479 1.909 14.093 1.00 98.25 187 THR A C 1
ATOM 1529 O O . THR A 1 187 ? -4.057 1.319 13.184 1.00 98.25 187 THR A O 1
ATOM 1532 N N . CYS A 1 188 ? -2.158 2.054 14.118 1.00 97.88 188 CYS A N 1
ATOM 1533 C CA . CYS A 1 188 ? -1.293 1.648 13.014 1.00 97.88 188 CYS A CA 1
ATOM 1534 C C . CYS A 1 188 ? -0.492 0.387 13.370 1.00 97.88 188 CYS A C 1
ATOM 1536 O O . CYS A 1 188 ? 0.163 0.332 14.410 1.00 97.88 188 CYS A O 1
ATOM 1538 N N . ILE A 1 189 ? -0.529 -0.614 12.493 1.00 97.38 189 ILE A N 1
ATOM 1539 C CA . ILE A 1 189 ? 0.119 -1.917 12.634 1.00 97.38 189 ILE A CA 1
ATOM 1540 C C . ILE A 1 189 ? 1.196 -2.037 11.560 1.00 97.38 189 ILE A C 1
ATOM 1542 O O . ILE A 1 189 ? 0.896 -2.114 10.370 1.00 97.38 189 ILE A O 1
ATOM 1546 N N . HIS A 1 190 ? 2.453 -2.055 11.994 1.00 94.81 190 HIS A N 1
ATOM 1547 C CA . HIS A 1 190 ? 3.593 -2.227 11.103 1.00 94.81 190 HIS A CA 1
ATOM 1548 C C . HIS A 1 190 ? 3.723 -3.692 10.666 1.00 94.81 190 HIS A C 1
ATOM 1550 O O . HIS A 1 190 ? 3.862 -4.584 11.508 1.00 94.81 190 HIS A O 1
ATOM 1556 N N . ILE A 1 191 ? 3.682 -3.938 9.360 1.00 89.81 191 ILE A N 1
ATOM 1557 C CA . ILE A 1 191 ? 3.802 -5.267 8.754 1.00 89.81 191 ILE A CA 1
ATOM 1558 C C . ILE A 1 191 ? 5.268 -5.529 8.391 1.00 89.81 191 ILE A C 1
ATOM 1560 O O . ILE A 1 191 ? 5.973 -4.626 7.970 1.00 89.81 191 ILE A O 1
ATOM 1564 N N . GLN A 1 192 ? 5.745 -6.768 8.526 1.00 82.62 192 GLN A N 1
ATOM 1565 C CA . GLN A 1 192 ? 7.106 -7.135 8.095 1.00 82.62 192 GLN A CA 1
ATOM 1566 C C . GLN A 1 192 ? 7.133 -8.156 6.952 1.00 82.62 192 GLN A C 1
ATOM 1568 O O . GLN A 1 192 ? 8.049 -8.131 6.142 1.00 82.62 192 GLN A O 1
ATOM 1573 N N . ASN A 1 193 ? 6.138 -9.047 6.874 1.00 86.75 193 ASN A N 1
ATOM 1574 C CA . ASN A 1 193 ? 6.125 -10.184 5.945 1.00 86.75 193 ASN A CA 1
ATOM 1575 C C . ASN A 1 193 ? 4.766 -10.335 5.241 1.00 86.75 193 ASN A C 1
ATOM 1577 O O . ASN A 1 193 ? 4.247 -11.444 5.111 1.00 86.75 193 ASN A O 1
ATOM 1581 N N . GLY A 1 194 ? 4.162 -9.213 4.846 1.00 89.12 194 GLY A N 1
ATOM 1582 C CA . GLY A 1 194 ? 2.825 -9.193 4.258 1.00 89.12 194 GLY A CA 1
ATOM 1583 C C . GLY A 1 194 ? 1.687 -9.477 5.232 1.00 89.12 194 GLY A C 1
ATOM 1584 O O . GLY A 1 194 ? 1.883 -9.919 6.368 1.00 89.12 194 GLY A O 1
ATOM 1585 N N . MET A 1 195 ? 0.466 -9.208 4.773 1.00 95.62 195 MET A N 1
ATOM 1586 C CA . MET A 1 195 ? -0.738 -9.508 5.541 1.00 95.62 195 MET A CA 1
ATOM 1587 C C . MET A 1 195 ? -0.992 -11.013 5.641 1.00 95.62 195 MET A C 1
ATOM 1589 O O . MET A 1 195 ? -0.973 -11.739 4.649 1.00 95.62 195 MET A O 1
ATOM 1593 N N . ASN A 1 196 ? -1.300 -11.451 6.858 1.00 97.00 196 ASN A N 1
ATOM 1594 C CA . ASN A 1 196 ? -1.721 -12.807 7.199 1.00 97.00 196 ASN A CA 1
ATOM 1595 C C . ASN A 1 196 ? -2.701 -12.769 8.392 1.00 97.00 196 ASN A C 1
ATOM 1597 O O . ASN A 1 196 ? -2.920 -11.714 9.007 1.00 97.00 196 ASN A O 1
ATOM 1601 N N . LEU A 1 197 ? -3.316 -13.905 8.727 1.00 97.06 197 LEU A N 1
ATOM 1602 C CA . LEU A 1 197 ? -4.334 -14.009 9.777 1.00 97.06 197 LEU A CA 1
ATOM 1603 C C . LEU A 1 197 ? -3.785 -13.702 11.174 1.00 97.06 197 LEU A C 1
ATOM 1605 O O . LEU A 1 197 ? -4.511 -13.153 12.012 1.00 97.06 197 LEU A O 1
ATOM 1609 N N . GLN A 1 198 ? -2.513 -14.012 11.432 1.00 96.44 198 GLN A N 1
ATOM 1610 C CA . GLN A 1 198 ? -1.856 -13.674 12.692 1.00 96.44 198 GLN A CA 1
ATOM 1611 C C . GLN A 1 198 ? -1.694 -12.156 12.829 1.00 96.44 198 GLN A C 1
ATOM 1613 O O . GLN A 1 198 ? -2.097 -11.597 13.851 1.00 96.44 198 GLN A O 1
ATOM 1618 N N . THR A 1 199 ? -1.180 -11.481 11.796 1.00 96.38 199 THR A N 1
ATOM 1619 C CA . THR A 1 199 ? -1.040 -10.018 11.748 1.00 96.38 199 THR A CA 1
ATOM 1620 C C . THR A 1 199 ? -2.393 -9.333 11.919 1.00 96.38 199 THR A C 1
ATOM 1622 O O . THR A 1 199 ? -2.507 -8.407 12.722 1.00 96.38 199 THR A O 1
ATOM 1625 N N . LEU A 1 200 ? -3.442 -9.825 11.248 1.00 97.44 200 LEU A N 1
ATOM 1626 C CA . LEU A 1 200 ? -4.802 -9.316 11.435 1.00 97.44 200 LEU A CA 1
ATOM 1627 C C . LEU A 1 200 ? -5.258 -9.470 12.893 1.00 97.44 200 LEU A C 1
ATOM 1629 O O . LEU A 1 200 ? -5.736 -8.511 13.496 1.00 97.44 200 LEU A O 1
ATOM 1633 N N . SER A 1 201 ? -5.100 -10.661 13.471 1.00 97.25 201 SER A N 1
ATOM 1634 C CA . SER A 1 201 ? -5.553 -10.953 14.837 1.00 97.25 201 SER A CA 1
ATOM 1635 C C . SER A 1 201 ? -4.840 -10.085 15.875 1.00 97.25 201 SER A C 1
ATOM 1637 O O . SER A 1 201 ? -5.487 -9.506 16.747 1.00 97.25 201 SER A O 1
ATOM 1639 N N . GLN A 1 202 ? -3.519 -9.939 15.756 1.00 96.44 202 GLN A N 1
ATOM 1640 C CA . GLN A 1 202 ? -2.716 -9.063 16.614 1.00 96.44 202 GLN A CA 1
ATOM 1641 C C . GLN A 1 202 ? -3.100 -7.589 16.434 1.00 96.44 202 GLN A C 1
ATOM 1643 O O . GLN A 1 202 ? -3.209 -6.849 17.415 1.00 96.44 202 GLN A O 1
ATOM 1648 N N . GLY A 1 203 ? -3.359 -7.168 15.194 1.00 97.06 203 GLY A N 1
ATOM 1649 C CA . GLY A 1 203 ? -3.817 -5.820 14.883 1.00 97.06 203 GLY A CA 1
ATOM 1650 C C . GLY A 1 203 ? -5.156 -5.495 15.536 1.00 97.06 203 GLY A C 1
ATOM 1651 O O . GLY A 1 203 ? -5.272 -4.488 16.231 1.00 97.06 203 GLY A O 1
ATOM 1652 N N . LEU A 1 204 ? -6.149 -6.377 15.397 1.00 96.81 204 LEU A N 1
ATOM 1653 C CA . LEU A 1 204 ? -7.466 -6.201 16.015 1.00 96.81 204 LEU A CA 1
ATOM 1654 C C . LEU A 1 204 ? -7.395 -6.196 17.548 1.00 96.81 204 LEU A C 1
ATOM 1656 O O . LEU A 1 204 ? -8.088 -5.408 18.187 1.00 96.81 204 LEU A O 1
ATOM 1660 N N . GLN A 1 205 ? -6.529 -7.017 18.150 1.00 96.75 205 GLN A N 1
ATOM 1661 C CA . GLN A 1 205 ? -6.277 -6.971 19.595 1.00 96.75 205 GLN A CA 1
ATOM 1662 C C . GLN A 1 205 ? -5.648 -5.643 20.029 1.00 96.75 205 GLN A C 1
ATOM 1664 O O . GLN A 1 205 ? -6.021 -5.093 21.063 1.00 96.75 205 GLN A O 1
ATOM 1669 N N . THR A 1 206 ? -4.702 -5.122 19.246 1.00 96.75 206 THR A N 1
ATOM 1670 C CA . THR A 1 206 ? -4.059 -3.826 19.503 1.00 96.75 206 THR A CA 1
ATOM 1671 C C . THR A 1 206 ? -5.077 -2.694 19.412 1.00 96.75 206 THR A C 1
ATOM 1673 O O . THR A 1 206 ? -5.144 -1.860 20.311 1.00 96.75 206 THR A O 1
ATOM 1676 N N . PHE A 1 207 ? -5.928 -2.715 18.385 1.00 97.12 207 PHE A N 1
ATOM 1677 C CA . PHE A 1 207 ? -7.023 -1.764 18.225 1.00 97.12 207 PHE A CA 1
ATOM 1678 C C . PHE A 1 207 ? -8.002 -1.823 19.395 1.00 97.12 207 PHE A C 1
ATOM 1680 O O . PHE A 1 207 ? -8.294 -0.790 19.986 1.00 97.12 207 PHE A O 1
ATOM 1687 N N . ALA A 1 208 ? -8.442 -3.018 19.800 1.00 95.94 208 ALA A N 1
ATOM 1688 C CA . ALA A 1 208 ? -9.343 -3.178 20.939 1.00 95.94 208 ALA A CA 1
ATOM 1689 C C . ALA A 1 208 ? -8.757 -2.589 22.234 1.00 95.94 208 ALA A C 1
ATOM 1691 O O . ALA A 1 208 ? -9.453 -1.864 22.938 1.00 95.94 208 ALA A O 1
ATOM 1692 N N . LYS A 1 209 ? -7.467 -2.828 22.513 1.00 94.50 209 LYS A N 1
ATOM 1693 C CA . LYS A 1 209 ? -6.766 -2.241 23.671 1.00 94.50 209 LYS A CA 1
ATOM 1694 C C . LYS A 1 209 ? -6.654 -0.717 23.588 1.00 94.50 209 LYS A C 1
ATOM 1696 O O . LYS A 1 209 ? -6.744 -0.045 24.607 1.00 94.50 209 LYS A O 1
ATOM 1701 N N . ALA A 1 210 ? -6.463 -0.167 22.390 1.00 92.25 210 ALA A N 1
ATOM 1702 C CA . ALA A 1 210 ? -6.418 1.279 22.196 1.00 92.25 210 ALA A CA 1
ATOM 1703 C C . ALA A 1 210 ? -7.783 1.944 22.464 1.00 92.25 210 ALA A C 1
ATOM 1705 O O . ALA A 1 210 ? -7.820 3.082 22.922 1.00 92.25 210 ALA A O 1
ATOM 1706 N N . GLN A 1 211 ? -8.895 1.231 22.237 1.00 89.94 211 GLN A N 1
ATOM 1707 C CA . GLN A 1 211 ? -10.244 1.745 22.515 1.00 89.94 211 GLN A CA 1
ATOM 1708 C C . GLN A 1 211 ? -10.626 1.710 23.998 1.00 89.94 211 GLN A C 1
ATOM 1710 O O . GLN A 1 211 ? -11.530 2.434 24.405 1.00 89.94 211 GLN A O 1
ATOM 1715 N N . THR A 1 212 ? -9.977 0.876 24.814 1.00 83.56 212 THR A N 1
ATOM 1716 C CA . THR A 1 212 ? -10.337 0.731 26.233 1.00 83.56 212 THR A CA 1
ATOM 1717 C C . THR A 1 212 ? -9.759 1.819 27.140 1.00 83.56 212 THR A C 1
ATOM 1719 O O . THR A 1 212 ? -10.121 1.846 28.310 1.00 83.56 212 THR A O 1
ATOM 1722 N N . GLY A 1 213 ? -8.920 2.725 26.615 1.00 68.94 213 GLY A N 1
ATOM 1723 C CA . GLY A 1 213 ? -8.212 3.739 27.409 1.00 68.94 213 GLY A CA 1
ATOM 1724 C C . GLY A 1 213 ? -7.251 3.131 28.451 1.00 68.94 213 GLY A C 1
ATOM 1725 O O . GLY A 1 213 ? -7.200 1.907 28.601 1.00 68.94 213 GLY A O 1
ATOM 1726 N N . PRO A 1 214 ? -6.428 3.949 29.130 1.00 52.19 214 PRO A N 1
ATOM 1727 C CA . PRO A 1 214 ? -5.928 3.609 30.460 1.00 52.19 214 PRO A CA 1
ATOM 1728 C C . PRO A 1 214 ? -7.054 3.591 31.506 1.00 52.19 214 PRO A C 1
ATOM 1730 O O . PRO A 1 214 ? -8.041 4.344 31.333 1.00 52.19 214 PRO A O 1
#

Organism: Pongo abelii (NCBI:txid9601)

InterPro domains:
  IPR000626 Ubiquitin-like domain [PF14560] (10-51)
  IPR000626 Ubiquitin-like domain [PS50053] (1-63)
  IPR000626 Ubiquitin-like domain [SM00213] (1-76)
  IPR010033 HAD-superfamily phosphatase, subfamily IIIC [TIGR01681] (62-183)
  IPR010036 Magnesium-dependent phosphatase-1, eukaryotic/archaeal-type [PF12689] (62-209)
  IPR010036 Magnesium-dependent phosphatase-1, eukaryotic/archaeal-type [PTHR17901] (62-211)
  IPR010036 Magnesium-dependent phosphatase-1, eukaryotic/archaeal-type [TIGR01685] (62-207)
  IPR019954 Ubiquitin conserved site [PS00299] (27-52)
  IPR019956 Ubiquitin domain [PR00348] (11-31)
  IPR019956 Ubiquitin domain [PR00348] (32-52)
  IPR023214 HAD superfamily [G3DSA:3.40.50.1000] (65-214)
  IPR029071 Ubiquitin-like domain superfamily [SSF54236] (1-63)
  IPR035679 Magnesium-dependent phosphatase-1, eukaryotic-type [cd07501] (62-191)
  IPR036412 HAD-like superfamily [SSF56784] (62-204)
  IPR038738 Nedd8-like ubiquitin [cd01806] (3-61)

Foldseek 3Di:
DWDWDADPVRDIDIFDDDQAQFVLNVLVRVCVVPVQHSVRDFDDALNHTGDRRDGNVLQKWPDQAFFPGQLRGPAADDWDQDPVRFIHHPVRDTTDTDPANVVLLVVCVVVVHQAAAAIQHQPQVNVVNVCVSVVNVVRHPYYHYHRDQLVVVVVVVCVVPVDQQLQAEEETQDVVNQVVSVVSNHQYQHDPRYDHPVSSVVRVVSSVVSVVPD

Radius of gyration: 18.65 Å; chains: 1; bounding box: 49×42×54 Å

pLDDT: mean 90.44, std 9.32, range [52.19, 98.44]

Sequence (214 aa):
MLIKVKTLTGKEIEIDIEPTDKVERIKERVEEKEGIPPQQQRLIYSGKQMNDEKTAADYKILDYTLWPFWVDTHVDPPFHKSSDGTVRDRRGQDVRLYPEVPEVLKRLQSLGVPGAAASRTSEIEGANQLLELFDLIRYFVHREIYPGSKITHFERLQQKTGIPFSQMIFFDDERRNIVDVSKLGVTCIHIQNGMNLQTLSQGLQTFAKAQTGP